Protein AF-A0A497ANH1-F1 (afdb_monomer)

pLDDT: mean 89.37, std 12.92, range [39.91, 98.62]

Solvent-accessible surface area (backbone atoms only — not comparable to full-atom values): 10919 Å² total; per-residue (Å²): 133,48,83,80,72,57,53,74,66,47,48,54,50,42,53,33,42,54,53,38,48,55,57,52,74,72,40,65,58,44,45,55,86,45,45,66,61,51,53,71,72,45,77,27,68,44,60,39,48,28,55,49,33,46,71,74,68,42,57,45,48,59,27,51,38,60,40,45,52,41,89,85,22,55,59,36,31,59,77,48,32,95,50,62,80,54,78,62,91,87,59,94,55,77,30,37,37,47,50,98,85,66,48,30,30,36,39,42,75,44,39,43,41,43,82,43,65,45,66,49,100,84,66,48,80,40,72,51,29,41,34,54,46,85,86,58,70,76,86,44,45,70,61,55,54,44,51,40,71,71,61,74,28,52,31,40,37,44,30,35,73,54,49,38,36,34,34,55,56,83,63,40,92,88,58,77,65,58,84,44,76,46,44,43,73,57,47,50,57,66,71,74,109

Sequence (193 aa):
MSSKALTEDERASLNLILEDLRFLFGKEEILQDEIDGVLQNLKSEEVKSYIQNLRYGSKPETALRESFIAGKSVLLKYLFGEAAPEVRSNGFLDYLVKDEMGRGIALELKPLFEVVVRLDKAGKPILVKLKQKKLRPEDYKEQILRYIREGEVQFVILTNLKDWFFYSKELTPVQFKPFCAISFFDFIKEYDV

Secondary structure (DSSP, 8-state):
-GGGS--HHHHHHHHHHHHHHHHHHT-SEEETTTHHHHHHH---HHHHHHHHHHHTT--HHHHHHHHHTSTT-HHHHHHHSS------SSS--SEEEE-TT--EEEEEE--SEEEEEEE-TTS-EEEEEEEEPPP-GGGGHHHHHHHHHHTS-SEEEEE-SSEEEEEETT--SSS---SEEEEHHHHHHHHT-

Nearest PDB structures (foldseek):
  1vys-assembly1_X  TM=3.275E-01  e=2.428E-01  Enterobacter cloacae
  3p67-assembly1_A  TM=3.252E-01  e=4.588E-01  Enterobacter cloacae
  3p74-assembly1_A  TM=3.245E-01  e=4.890E-01  Enterobacter cloacae
  7tmb-assembly6_F  TM=3.225E-01  e=6.723E-01  Klebsiella pneumoniae subsp. pneumoniae HS11286
  9bkv-assembly1_A  TM=2.464E-01  e=6.723E-01  Escherichia coli

Mean predicted aligned error: 5.15 Å

Structure (mmCIF, N/CA/C/O backbone):
data_AF-A0A497ANH1-F1
#
_entry.id   AF-A0A497ANH1-F1
#
loop_
_atom_site.group_PDB
_atom_site.id
_atom_site.type_symbol
_atom_site.label_atom_id
_atom_site.label_alt_id
_atom_site.label_comp_id
_atom_site.label_asym_id
_atom_site.label_entity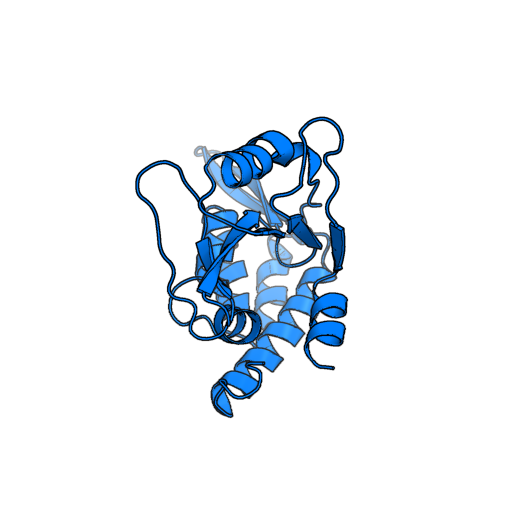_id
_atom_site.label_seq_id
_atom_site.pdbx_PDB_ins_code
_atom_site.Cartn_x
_atom_site.Cartn_y
_atom_site.Cartn_z
_atom_site.occupancy
_atom_site.B_iso_or_equiv
_atom_site.auth_seq_id
_atom_site.auth_comp_id
_atom_site.auth_asym_id
_atom_site.auth_atom_id
_atom_site.pdbx_PDB_model_num
ATOM 1 N N . MET A 1 1 ? 21.449 -6.079 -8.175 1.00 47.91 1 MET A N 1
ATOM 2 C CA . MET A 1 1 ? 20.350 -6.719 -7.423 1.00 47.91 1 MET A CA 1
ATOM 3 C C . MET A 1 1 ? 20.533 -6.477 -5.925 1.00 47.91 1 MET A C 1
ATOM 5 O O . MET A 1 1 ? 21.524 -6.923 -5.347 1.00 47.91 1 MET A O 1
ATOM 9 N N . SER A 1 2 ? 19.648 -5.678 -5.320 1.00 46.12 2 SER A N 1
ATOM 10 C CA . SER A 1 2 ? 19.909 -4.870 -4.111 1.00 46.12 2 SER A CA 1
ATOM 11 C C . SER A 1 2 ? 19.487 -5.497 -2.766 1.00 46.12 2 SER A C 1
ATOM 13 O O . SER A 1 2 ? 19.383 -4.791 -1.762 1.00 46.12 2 SER A O 1
ATOM 15 N N . SER A 1 3 ? 19.344 -6.825 -2.663 1.00 47.16 3 SER A N 1
ATOM 16 C CA . SER A 1 3 ? 19.240 -7.486 -1.341 1.00 47.16 3 SER A CA 1
ATOM 17 C C . SER A 1 3 ? 20.489 -7.260 -0.460 1.00 47.16 3 SER A C 1
ATOM 19 O O . SER A 1 3 ? 20.462 -7.511 0.748 1.00 47.16 3 SER A O 1
ATOM 21 N N . LYS A 1 4 ? 21.569 -6.734 -1.064 1.00 52.94 4 LYS A N 1
ATOM 22 C CA . LYS A 1 4 ? 22.826 -6.296 -0.438 1.00 52.94 4 LYS A CA 1
ATOM 23 C C . LYS A 1 4 ? 22.784 -4.906 0.216 1.00 52.94 4 LYS A C 1
ATOM 25 O O . LYS A 1 4 ? 23.767 -4.544 0.852 1.00 52.94 4 LYS A O 1
ATOM 30 N N . ALA A 1 5 ? 21.710 -4.127 0.060 1.00 70.06 5 ALA A N 1
ATOM 31 C CA . ALA A 1 5 ? 21.658 -2.746 0.561 1.00 70.06 5 ALA A CA 1
ATOM 32 C C . ALA A 1 5 ? 21.041 -2.593 1.961 1.00 70.06 5 ALA A C 1
ATOM 34 O O . ALA A 1 5 ? 21.122 -1.506 2.535 1.00 70.06 5 ALA A O 1
ATOM 35 N N . LEU A 1 6 ? 20.407 -3.640 2.501 1.00 87.19 6 LEU A N 1
ATOM 36 C CA . LEU A 1 6 ? 19.841 -3.588 3.848 1.00 87.19 6 LEU A CA 1
ATOM 37 C C . LEU A 1 6 ? 20.881 -3.962 4.903 1.00 87.19 6 LEU A C 1
ATOM 39 O O . LEU A 1 6 ? 21.562 -4.983 4.764 1.00 87.19 6 LEU A O 1
ATOM 43 N N . THR A 1 7 ? 20.953 -3.177 5.975 1.00 91.62 7 THR A N 1
ATOM 44 C CA . THR A 1 7 ? 21.665 -3.561 7.202 1.00 91.62 7 THR A CA 1
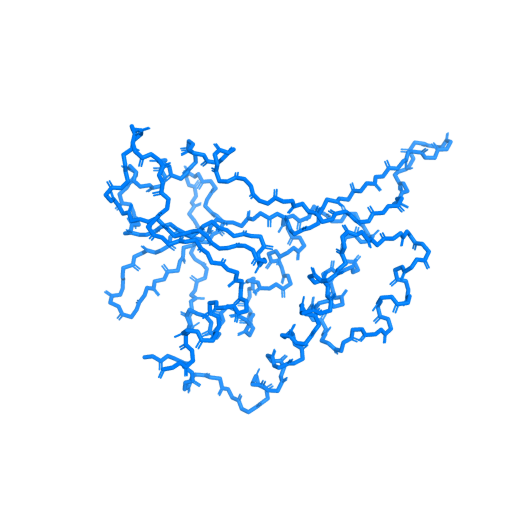ATOM 45 C C . THR A 1 7 ? 20.978 -4.755 7.877 1.00 91.62 7 THR A C 1
ATOM 47 O O . THR A 1 7 ? 19.855 -5.129 7.527 1.00 91.62 7 THR A O 1
ATOM 50 N N . GLU A 1 8 ? 21.639 -5.379 8.855 1.00 92.56 8 GLU A N 1
ATOM 51 C CA . GLU A 1 8 ? 21.030 -6.462 9.643 1.00 92.56 8 GLU A CA 1
ATOM 52 C C . GLU A 1 8 ? 19.759 -5.992 10.367 1.00 92.56 8 GLU A C 1
ATOM 54 O O . GLU A 1 8 ? 18.739 -6.680 10.311 1.00 92.56 8 GLU A O 1
ATOM 59 N N . ASP A 1 9 ? 19.785 -4.784 10.937 1.00 93.81 9 ASP A N 1
ATOM 60 C CA . ASP A 1 9 ? 18.624 -4.168 11.587 1.00 93.81 9 ASP A CA 1
ATOM 61 C C . ASP A 1 9 ? 17.487 -3.902 10.593 1.00 93.81 9 ASP A C 1
ATOM 63 O O . ASP A 1 9 ? 16.334 -4.238 10.859 1.00 93.81 9 ASP A O 1
ATOM 67 N N . GLU A 1 10 ? 17.793 -3.358 9.409 1.00 94.38 10 GLU A N 1
ATOM 68 C CA . GLU A 1 10 ? 16.791 -3.135 8.361 1.00 94.38 10 GLU A CA 1
ATOM 69 C C . GLU A 1 10 ? 16.186 -4.461 7.881 1.00 94.38 10 GLU A C 1
ATOM 71 O O . GLU A 1 10 ? 14.984 -4.543 7.636 1.00 94.38 10 GLU A O 1
ATOM 76 N N . ARG A 1 11 ? 16.985 -5.529 7.788 1.00 94.50 11 ARG A N 1
ATOM 77 C CA . ARG A 1 11 ? 16.488 -6.865 7.432 1.00 94.50 11 ARG A CA 1
ATOM 78 C C . ARG A 1 11 ? 15.576 -7.437 8.516 1.00 94.50 11 ARG A C 1
ATOM 80 O O . ARG A 1 11 ? 14.551 -8.036 8.189 1.00 94.50 11 ARG A O 1
ATOM 87 N N . ALA A 1 12 ? 15.922 -7.253 9.787 1.00 95.88 12 ALA A N 1
ATOM 88 C CA . ALA A 1 12 ? 15.072 -7.659 10.901 1.00 95.88 12 ALA A CA 1
ATOM 89 C C . ALA A 1 12 ? 13.733 -6.905 10.874 1.00 95.88 12 ALA A C 1
ATOM 91 O O . ALA A 1 12 ? 12.679 -7.540 10.938 1.00 95.88 12 ALA A O 1
ATOM 92 N N . SER A 1 13 ? 13.762 -5.584 10.679 1.00 96.69 13 SER A N 1
ATOM 93 C CA . SER A 1 13 ? 12.555 -4.762 10.526 1.00 96.69 13 SER A CA 1
ATOM 94 C C . SER A 1 13 ? 11.715 -5.184 9.321 1.00 96.69 13 SER A C 1
ATOM 96 O O . SER A 1 13 ? 10.503 -5.346 9.450 1.00 96.69 13 SER A O 1
ATOM 98 N N . LEU A 1 14 ? 12.342 -5.451 8.169 1.00 96.44 14 LEU A N 1
ATOM 99 C CA . LEU A 1 14 ? 11.645 -5.948 6.981 1.00 96.44 14 LEU A CA 1
ATOM 100 C C . LEU A 1 14 ? 10.881 -7.239 7.285 1.00 96.44 14 LEU A C 1
ATOM 102 O O . LEU A 1 14 ? 9.713 -7.349 6.930 1.00 96.44 14 LEU A O 1
ATOM 106 N N . ASN A 1 15 ? 11.502 -8.198 7.973 1.00 97.12 15 ASN A N 1
ATOM 107 C CA . ASN A 1 15 ? 10.842 -9.458 8.314 1.00 97.12 15 ASN A CA 1
ATOM 108 C C . ASN A 1 15 ? 9.584 -9.244 9.169 1.00 97.12 15 ASN A C 1
ATOM 110 O O . ASN A 1 15 ? 8.569 -9.896 8.921 1.00 97.12 15 ASN A O 1
ATOM 114 N N . LEU A 1 16 ? 9.623 -8.307 10.123 1.00 98.38 16 LEU A N 1
ATOM 115 C CA . LEU A 1 16 ? 8.452 -7.947 10.929 1.00 98.38 16 LEU A CA 1
ATOM 116 C C . LEU A 1 16 ? 7.350 -7.313 10.070 1.00 98.38 16 LEU A C 1
ATOM 118 O O . LEU A 1 16 ? 6.187 -7.690 10.199 1.00 98.38 16 LEU A O 1
ATOM 122 N N . ILE A 1 17 ? 7.713 -6.407 9.155 1.00 98.44 17 ILE A N 1
ATOM 123 C CA . ILE A 1 17 ? 6.769 -5.794 8.205 1.00 98.44 17 ILE A CA 1
ATOM 124 C C . ILE A 1 17 ? 6.106 -6.875 7.344 1.00 98.44 17 ILE A C 1
ATOM 126 O O . ILE A 1 17 ? 4.889 -6.873 7.169 1.00 98.44 17 ILE A O 1
ATOM 130 N N . LEU A 1 18 ? 6.884 -7.816 6.805 1.00 97.81 18 LEU A N 1
ATOM 131 C CA . LEU A 1 18 ? 6.370 -8.886 5.950 1.00 97.81 18 LEU A CA 1
ATOM 132 C C . LEU A 1 18 ? 5.454 -9.853 6.711 1.00 97.81 18 LEU A C 1
ATOM 134 O O . LEU A 1 18 ? 4.450 -10.305 6.157 1.00 97.81 18 LEU A O 1
ATOM 138 N N . GLU A 1 19 ? 5.763 -10.173 7.967 1.00 98.19 19 GLU A N 1
ATOM 139 C CA . GLU A 1 19 ? 4.891 -10.992 8.814 1.00 98.19 19 GLU A CA 1
ATOM 140 C C . GLU A 1 19 ? 3.547 -10.293 9.071 1.00 98.19 19 GLU A C 1
ATOM 142 O O . GLU A 1 19 ? 2.480 -10.875 8.847 1.00 98.19 19 GLU A O 1
ATOM 147 N N . ASP A 1 20 ? 3.592 -9.019 9.448 1.00 98.62 20 ASP A N 1
ATOM 148 C CA . ASP A 1 20 ? 2.410 -8.209 9.727 1.00 98.62 20 ASP A CA 1
ATOM 149 C C . ASP A 1 20 ? 1.548 -7.967 8.479 1.00 98.62 20 ASP A C 1
ATOM 151 O O . ASP A 1 20 ? 0.318 -8.051 8.538 1.00 98.62 20 ASP A O 1
ATOM 155 N N . LEU A 1 21 ? 2.166 -7.713 7.321 1.00 98.31 21 LEU A N 1
ATOM 156 C CA . LEU A 1 21 ? 1.448 -7.591 6.050 1.00 98.31 21 LEU A CA 1
ATOM 157 C C . LEU A 1 21 ? 0.753 -8.903 5.682 1.00 98.31 21 LEU A C 1
ATOM 159 O O . LEU A 1 21 ? -0.385 -8.878 5.213 1.00 98.31 21 LEU A O 1
ATOM 163 N N . ARG A 1 22 ? 1.382 -10.057 5.939 1.00 97.81 22 ARG A N 1
ATOM 164 C CA . ARG A 1 22 ? 0.752 -11.369 5.724 1.00 97.81 22 ARG A CA 1
ATOM 165 C C . ARG A 1 22 ? -0.489 -11.530 6.591 1.00 97.81 22 ARG A C 1
ATOM 167 O O . ARG A 1 22 ? -1.519 -11.983 6.092 1.00 97.81 22 ARG A O 1
ATOM 174 N N . PHE A 1 23 ? -0.399 -11.128 7.856 1.00 98.00 23 PHE A N 1
ATOM 175 C CA . PHE A 1 23 ? -1.535 -11.117 8.769 1.00 98.00 23 PHE A CA 1
ATOM 176 C C . PHE A 1 23 ? -2.658 -10.191 8.273 1.00 98.00 23 PHE A C 1
ATOM 178 O O . PHE A 1 23 ? -3.800 -10.637 8.145 1.00 98.00 23 PHE A O 1
ATOM 185 N N . LEU A 1 24 ? -2.344 -8.939 7.918 1.00 97.44 24 LEU A N 1
ATOM 186 C CA . LEU A 1 24 ? -3.336 -7.978 7.419 1.00 97.44 24 LEU A CA 1
ATOM 187 C C . LEU A 1 24 ? -3.973 -8.405 6.095 1.00 97.44 24 LEU A C 1
ATOM 189 O O . LEU A 1 24 ? -5.165 -8.189 5.891 1.00 97.44 24 LEU A O 1
ATOM 193 N N . PHE A 1 25 ? -3.223 -9.024 5.183 1.00 97.25 25 PHE A N 1
ATOM 194 C CA . PHE A 1 25 ? -3.762 -9.460 3.892 1.00 97.25 25 PHE A CA 1
ATOM 195 C C . PHE A 1 25 ? -4.791 -10.585 4.015 1.00 97.25 25 PHE A C 1
ATOM 197 O O . PHE A 1 25 ? -5.585 -10.756 3.084 1.00 97.25 25 PHE A O 1
ATOM 204 N N . GLY A 1 26 ? -4.782 -11.312 5.138 1.00 96.25 26 GLY A N 1
ATOM 205 C CA . GLY A 1 26 ? -5.789 -12.304 5.511 1.00 96.25 26 GLY A CA 1
ATOM 206 C C . GLY A 1 26 ? -7.044 -11.716 6.167 1.00 96.25 26 GLY A C 1
ATOM 207 O O . GLY A 1 26 ? -7.959 -12.471 6.490 1.00 96.25 26 GLY A O 1
ATOM 208 N N . LYS A 1 27 ? -7.110 -10.395 6.378 1.00 96.69 27 LYS A N 1
ATOM 209 C CA . LYS A 1 27 ? -8.275 -9.701 6.939 1.00 96.69 27 LYS A CA 1
ATOM 210 C C . LYS A 1 27 ? -9.053 -9.000 5.828 1.00 96.69 27 LYS A C 1
ATOM 212 O O . LYS A 1 27 ? -8.639 -7.954 5.334 1.00 96.69 27 LYS A O 1
ATOM 217 N N . GLU A 1 28 ? -10.201 -9.562 5.456 1.00 97.38 28 GLU A N 1
ATOM 218 C CA . GLU A 1 28 ? -11.121 -8.905 4.515 1.00 97.38 28 GLU A CA 1
ATOM 219 C C . GLU A 1 28 ? -11.717 -7.622 5.108 1.00 97.38 28 GLU A C 1
ATOM 221 O O . GLU A 1 28 ? -11.909 -6.627 4.407 1.00 97.38 28 GLU A O 1
ATOM 226 N N . GLU A 1 29 ? -11.976 -7.624 6.413 1.00 97.94 29 GLU A N 1
ATOM 227 C CA . GLU A 1 29 ? -12.377 -6.451 7.173 1.00 97.94 29 GLU A CA 1
ATOM 228 C C . GLU A 1 29 ? -11.849 -6.500 8.609 1.00 97.94 29 GLU A C 1
ATOM 230 O O . GLU A 1 29 ? -11.459 -7.557 9.108 1.00 97.94 29 GLU A O 1
ATOM 235 N N . ILE A 1 30 ? -11.796 -5.326 9.237 1.00 98.38 30 ILE A N 1
ATOM 236 C CA . ILE A 1 30 ? -11.439 -5.119 10.641 1.00 98.38 30 ILE A CA 1
ATOM 237 C C . ILE A 1 30 ? -12.495 -4.184 11.227 1.00 98.38 30 ILE A C 1
ATOM 239 O O . ILE A 1 30 ? -12.570 -3.011 10.836 1.00 98.38 30 ILE A O 1
ATOM 243 N N . LEU A 1 31 ? -13.330 -4.691 12.128 1.00 98.12 31 LEU A N 1
ATOM 244 C CA . LEU A 1 31 ? -14.348 -3.896 12.813 1.00 98.12 31 LEU A CA 1
ATOM 245 C C . LEU A 1 31 ? -13.706 -2.940 13.825 1.00 98.12 31 LEU A C 1
ATOM 247 O O . LEU A 1 31 ? -12.595 -3.169 14.298 1.00 98.12 31 LEU A O 1
ATOM 251 N N . GLN A 1 32 ? -14.400 -1.848 14.159 1.00 96.69 32 GLN A N 1
ATOM 252 C CA . GLN A 1 32 ? -13.890 -0.828 15.085 1.00 96.69 32 GLN A CA 1
ATOM 253 C C . GLN A 1 32 ? -13.411 -1.416 16.426 1.00 96.69 32 GLN A C 1
ATOM 255 O O . GLN A 1 32 ? -12.388 -0.979 16.953 1.00 96.69 32 GLN A O 1
ATOM 260 N N . ASP A 1 33 ? -14.148 -2.380 16.972 1.00 96.75 33 ASP A N 1
ATOM 261 C CA . ASP A 1 33 ? -13.874 -3.070 18.236 1.00 96.75 33 ASP A CA 1
ATOM 262 C C . ASP A 1 33 ? -12.747 -4.111 18.139 1.00 96.75 33 ASP A C 1
ATOM 264 O O . ASP A 1 33 ? -12.139 -4.455 19.149 1.00 96.75 33 ASP A O 1
ATOM 268 N N . GLU A 1 34 ? -12.397 -4.553 16.931 1.00 97.75 34 GLU A N 1
ATOM 269 C CA . GLU A 1 34 ? -11.279 -5.469 16.685 1.00 97.75 34 GLU A CA 1
ATOM 270 C C . GLU A 1 34 ? -9.934 -4.747 16.523 1.00 97.75 34 GLU A C 1
ATOM 272 O O . GLU A 1 34 ? -8.881 -5.380 16.617 1.00 97.75 34 GLU A O 1
ATOM 277 N N . ILE 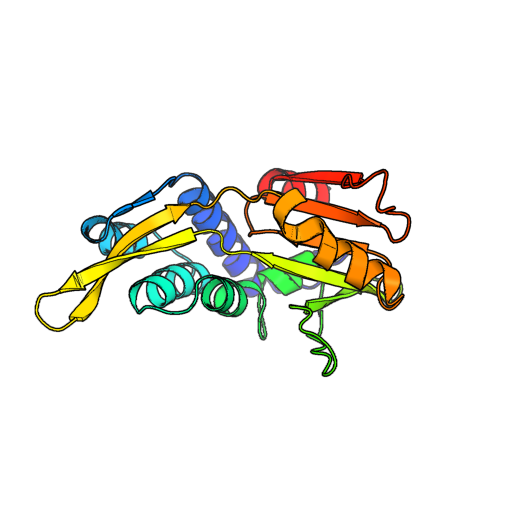A 1 35 ? -9.938 -3.430 16.281 1.00 97.31 35 ILE A N 1
ATOM 278 C CA . ILE A 1 35 ? -8.722 -2.662 15.958 1.00 97.31 35 ILE A CA 1
ATOM 279 C C . ILE A 1 35 ? -7.675 -2.759 17.062 1.00 97.31 35 ILE A C 1
ATOM 281 O O . ILE A 1 35 ? -6.498 -2.939 16.759 1.00 97.31 35 ILE A O 1
ATOM 285 N N . ASP A 1 36 ? -8.075 -2.656 18.330 1.00 97.94 36 ASP A N 1
ATOM 286 C CA . ASP A 1 36 ? -7.123 -2.743 19.441 1.00 97.94 36 ASP A CA 1
ATOM 287 C C . ASP A 1 36 ? -6.481 -4.140 19.510 1.00 97.94 36 ASP A C 1
ATOM 289 O O . ASP A 1 36 ? -5.273 -4.252 19.713 1.00 97.94 36 ASP A O 1
ATOM 293 N N . GLY A 1 37 ? -7.250 -5.197 19.227 1.00 98.06 37 GLY A N 1
ATOM 294 C CA . GLY A 1 37 ? -6.728 -6.561 19.112 1.00 98.06 37 GLY A CA 1
ATOM 295 C C . GLY A 1 37 ? -5.805 -6.746 17.905 1.00 98.06 37 GLY A C 1
ATOM 296 O O . GLY A 1 37 ? -4.775 -7.409 18.012 1.00 98.06 37 GLY A O 1
ATOM 297 N N . VAL A 1 38 ? -6.116 -6.130 16.760 1.00 98.06 38 VAL A N 1
ATOM 298 C CA . VAL A 1 38 ? -5.215 -6.106 15.596 1.00 98.06 38 VAL A CA 1
ATOM 299 C C . VAL A 1 38 ? -3.901 -5.421 15.960 1.00 98.06 38 VAL A C 1
ATOM 301 O O . VAL A 1 38 ? -2.846 -6.013 15.768 1.00 98.06 38 VAL A O 1
ATOM 304 N N . LEU A 1 39 ? -3.950 -4.223 16.547 1.00 98.25 39 LEU A N 1
ATOM 305 C CA . LEU A 1 39 ? -2.761 -3.450 16.922 1.00 98.25 39 LEU A CA 1
ATOM 306 C C . LEU A 1 39 ? -1.856 -4.185 17.920 1.00 98.25 39 LEU A C 1
ATOM 308 O O . LEU A 1 39 ? -0.638 -4.062 17.821 1.00 98.25 39 LEU A O 1
ATOM 312 N N . GLN A 1 40 ? -2.427 -4.958 18.846 1.00 97.88 40 GLN A N 1
ATOM 313 C CA . GLN A 1 40 ? -1.666 -5.775 19.800 1.00 97.88 40 GLN A CA 1
ATOM 314 C C . GLN A 1 40 ? -0.924 -6.949 19.149 1.00 97.88 40 GLN A C 1
ATOM 316 O O . GLN A 1 40 ? 0.098 -7.382 19.676 1.00 97.88 40 GLN A O 1
ATOM 321 N N . ASN A 1 41 ? -1.429 -7.469 18.027 1.00 97.38 41 ASN A N 1
ATOM 322 C CA . ASN A 1 41 ? -0.813 -8.590 17.312 1.00 97.38 41 ASN A CA 1
ATOM 323 C C . ASN A 1 41 ? 0.255 -8.152 16.300 1.00 97.38 41 ASN A C 1
ATOM 325 O O . ASN A 1 41 ? 1.082 -8.972 15.908 1.00 97.38 41 ASN A O 1
ATOM 329 N N . LEU A 1 42 ? 0.234 -6.886 15.874 1.00 98.44 42 LEU A N 1
ATOM 330 C CA . LEU A 1 42 ? 1.233 -6.335 14.962 1.00 98.44 42 LEU A CA 1
ATOM 331 C C . LEU A 1 42 ? 2.571 -6.137 15.677 1.00 98.44 42 LEU A C 1
ATOM 333 O O . LEU A 1 42 ? 2.620 -5.697 16.829 1.00 98.44 42 LEU A O 1
ATOM 337 N N . LYS A 1 43 ? 3.669 -6.419 14.981 1.00 98.19 43 LYS A N 1
ATOM 338 C CA . LYS A 1 43 ? 5.031 -6.352 15.527 1.00 98.19 43 LYS A CA 1
ATOM 339 C C . LYS A 1 43 ? 5.807 -5.137 15.031 1.00 98.19 43 LYS A C 1
ATOM 341 O O . LYS A 1 43 ? 6.521 -4.526 15.820 1.00 98.19 43 LYS A O 1
ATOM 346 N N . SER A 1 44 ? 5.650 -4.782 13.762 1.00 98.25 44 SER A N 1
ATOM 347 C CA . SER A 1 44 ? 6.308 -3.652 13.103 1.00 98.25 44 SER A CA 1
ATOM 348 C C . SER A 1 44 ? 5.620 -2.324 13.417 1.00 98.25 44 SER A C 1
ATOM 350 O O . SER A 1 44 ? 4.390 -2.223 13.464 1.00 98.25 44 SER A O 1
ATOM 352 N N . GLU A 1 45 ? 6.414 -1.276 13.617 1.00 96.94 45 GLU A N 1
ATOM 353 C CA . GLU A 1 45 ? 5.886 0.064 13.884 1.00 96.94 45 GLU A CA 1
ATOM 354 C C . GLU A 1 45 ? 5.253 0.678 12.631 1.00 96.94 45 GLU A C 1
ATOM 356 O O . GLU A 1 45 ? 4.271 1.410 12.726 1.00 96.94 45 GLU A O 1
ATOM 361 N N . GLU A 1 46 ? 5.741 0.324 11.444 1.00 97.62 46 GLU A N 1
ATOM 362 C CA . GLU A 1 46 ? 5.216 0.761 10.152 1.00 97.62 46 GLU A CA 1
ATOM 363 C C . GLU A 1 46 ? 3.766 0.308 9.959 1.00 97.62 46 GLU A C 1
ATOM 365 O O . GLU A 1 46 ? 2.888 1.120 9.643 1.00 97.62 46 GLU A O 1
ATOM 370 N N . VAL A 1 47 ? 3.488 -0.980 10.199 1.00 98.25 47 VAL A N 1
ATOM 371 C CA . VAL A 1 47 ? 2.143 -1.539 10.020 1.00 98.25 47 VAL A CA 1
ATOM 372 C C . VAL A 1 47 ? 1.210 -1.101 11.154 1.00 98.25 47 VAL A C 1
ATOM 374 O O . VAL A 1 47 ? 0.041 -0.797 10.897 1.00 98.25 47 VAL A O 1
ATOM 377 N N . LYS A 1 48 ? 1.709 -0.968 12.393 1.00 98.50 48 LYS A N 1
ATOM 378 C CA . LYS A 1 48 ? 0.939 -0.348 13.490 1.00 98.50 48 LYS A CA 1
ATOM 379 C C . LYS A 1 48 ? 0.545 1.084 13.152 1.00 98.50 48 LYS A C 1
ATOM 381 O O . LYS A 1 48 ? -0.631 1.432 13.258 1.00 98.50 48 LYS A O 1
ATOM 386 N N . SER A 1 49 ? 1.508 1.890 12.709 1.00 97.62 49 SER A N 1
ATOM 387 C CA . SER A 1 49 ? 1.301 3.277 12.293 1.00 97.62 49 SER A CA 1
ATOM 388 C C . SER A 1 49 ? 0.277 3.356 11.164 1.00 97.62 49 SER A C 1
ATOM 390 O O . SER A 1 49 ? -0.636 4.176 11.223 1.00 97.62 49 SER A O 1
ATOM 392 N N . TYR A 1 50 ? 0.330 2.440 10.192 1.00 98.38 50 TYR A N 1
ATOM 393 C CA . TYR A 1 50 ? -0.662 2.371 9.120 1.00 98.38 50 TYR A CA 1
ATOM 394 C C . TYR A 1 50 ? -2.091 2.211 9.660 1.00 98.38 50 TYR A C 1
ATOM 396 O O . TYR A 1 50 ? -2.968 3.024 9.354 1.00 98.38 50 TYR A O 1
ATOM 404 N N . ILE A 1 51 ? -2.327 1.209 10.513 1.00 98.50 51 ILE A N 1
ATOM 405 C CA . ILE A 1 51 ? -3.653 0.951 11.097 1.00 98.50 51 ILE A CA 1
ATOM 406 C C . ILE A 1 51 ? -4.098 2.098 12.017 1.00 98.50 51 ILE A C 1
ATOM 408 O O . ILE A 1 51 ? -5.263 2.501 11.977 1.00 98.50 51 ILE A O 1
ATOM 412 N N . GLN A 1 52 ? -3.189 2.678 12.804 1.00 97.88 52 GLN A N 1
ATOM 413 C CA . GLN A 1 52 ? -3.484 3.843 13.645 1.00 97.88 52 GLN A CA 1
ATOM 414 C C . GLN A 1 52 ? -3.861 5.073 12.814 1.00 97.88 52 GLN A C 1
ATOM 416 O O . GLN A 1 52 ? -4.850 5.740 13.115 1.00 97.88 52 GLN A O 1
ATOM 421 N N . ASN A 1 53 ? -3.134 5.355 11.735 1.00 97.69 53 ASN A N 1
ATOM 422 C CA . ASN A 1 53 ? -3.420 6.486 10.858 1.00 97.69 53 ASN A CA 1
ATOM 423 C C . ASN A 1 53 ? -4.804 6.357 10.218 1.00 97.69 53 ASN A C 1
ATOM 425 O O . ASN A 1 53 ? -5.552 7.337 10.184 1.00 97.69 53 ASN A O 1
ATOM 429 N N . LEU A 1 54 ? -5.183 5.152 9.780 1.00 97.62 54 LEU A N 1
ATOM 430 C CA . LEU A 1 54 ? -6.542 4.878 9.306 1.00 97.62 54 LEU A CA 1
ATOM 431 C C . LEU A 1 54 ? -7.584 5.063 10.418 1.00 97.62 54 LEU A C 1
ATOM 433 O O . LEU A 1 54 ? -8.621 5.685 10.183 1.00 97.62 54 LEU A O 1
ATOM 437 N N . ARG A 1 55 ? -7.298 4.584 11.639 1.00 96.06 55 ARG A N 1
ATOM 438 C CA . ARG A 1 55 ? -8.171 4.756 12.813 1.00 96.06 55 ARG A CA 1
ATOM 439 C C . ARG A 1 55 ? -8.462 6.226 13.105 1.00 96.06 55 ARG A C 1
ATOM 441 O O . ARG A 1 55 ? -9.597 6.572 13.425 1.00 96.06 55 ARG A O 1
ATOM 448 N N . TYR A 1 56 ? -7.452 7.081 12.978 1.00 94.94 56 TYR A N 1
ATOM 449 C CA . TYR A 1 56 ? -7.554 8.516 13.246 1.00 94.94 56 TYR A CA 1
ATOM 450 C C . TYR A 1 56 ? -8.037 9.346 12.047 1.00 94.94 56 TYR A C 1
ATOM 452 O O . TYR A 1 56 ? -8.071 10.572 12.125 1.00 94.94 56 TYR A O 1
ATOM 460 N N . GLY A 1 57 ? -8.472 8.697 10.962 1.00 93.56 57 GLY A N 1
ATOM 461 C CA . GLY A 1 57 ? -9.125 9.360 9.832 1.00 93.56 57 GLY A CA 1
ATOM 462 C C . GLY A 1 57 ? -8.171 9.910 8.773 1.00 93.56 57 GLY A C 1
ATOM 463 O O . GLY A 1 57 ? -8.577 10.749 7.968 1.00 93.56 57 GLY A O 1
ATOM 464 N N . SER A 1 58 ? -6.920 9.443 8.735 1.00 95.12 58 SER A N 1
ATOM 465 C CA . SER A 1 58 ? -6.018 9.754 7.623 1.00 95.12 58 SER A CA 1
ATOM 466 C C . SER A 1 58 ? -6.592 9.231 6.308 1.00 95.12 58 SER A C 1
ATOM 468 O O . SER A 1 58 ? -7.202 8.159 6.261 1.00 95.12 58 SER A O 1
ATOM 470 N N . LYS A 1 59 ? -6.358 9.964 5.212 1.00 95.12 59 LYS A N 1
ATOM 471 C CA . LYS A 1 59 ? -6.706 9.479 3.871 1.00 95.12 59 LYS A CA 1
ATOM 472 C C . LYS A 1 59 ? -6.003 8.133 3.632 1.00 95.12 59 LYS A C 1
ATOM 474 O O . LYS A 1 59 ? -4.788 8.073 3.829 1.00 95.12 59 LYS A O 1
ATOM 479 N N . PRO A 1 60 ? -6.708 7.080 3.182 1.00 96.00 60 PRO A N 1
ATOM 480 C CA . PRO A 1 60 ? -6.123 5.741 3.131 1.00 96.00 60 PRO A CA 1
ATOM 481 C C . PRO A 1 60 ? -4.869 5.609 2.266 1.00 96.00 60 PRO A C 1
ATOM 483 O O . PRO A 1 60 ? -3.933 4.904 2.632 1.00 96.00 60 PRO A O 1
ATOM 486 N N . GLU A 1 61 ? -4.837 6.327 1.145 1.00 92.12 61 GLU A N 1
ATOM 487 C CA . GLU A 1 61 ? -3.684 6.373 0.244 1.00 92.12 61 GLU A CA 1
ATOM 488 C C . GLU A 1 61 ? -2.488 7.066 0.907 1.00 92.12 61 GLU A C 1
ATOM 490 O O . GLU A 1 61 ? -1.372 6.559 0.872 1.00 92.12 61 GLU A O 1
ATOM 495 N N . THR A 1 62 ? -2.734 8.178 1.611 1.00 91.31 62 THR A N 1
ATOM 496 C CA . THR A 1 62 ? -1.707 8.888 2.383 1.00 91.31 62 THR A CA 1
ATOM 497 C C . THR A 1 62 ? -1.156 8.025 3.515 1.00 91.31 62 THR A C 1
ATOM 499 O O . THR A 1 62 ? 0.056 7.969 3.680 1.00 91.31 62 THR A O 1
ATOM 502 N N . ALA A 1 63 ? -2.014 7.323 4.261 1.00 95.44 63 ALA A N 1
ATOM 503 C CA . ALA A 1 63 ? -1.577 6.430 5.334 1.00 95.44 63 ALA A CA 1
ATOM 504 C C . ALA A 1 63 ? -0.683 5.301 4.799 1.00 95.44 63 ALA A C 1
ATOM 506 O O . ALA A 1 63 ? 0.363 5.024 5.374 1.00 95.44 63 ALA A O 1
ATOM 507 N N . LEU A 1 64 ? -1.066 4.682 3.678 1.00 94.88 64 LEU A N 1
ATOM 508 C CA . LEU A 1 64 ? -0.271 3.632 3.040 1.00 94.88 64 LEU A CA 1
ATOM 509 C C . LEU A 1 64 ? 1.085 4.174 2.584 1.00 94.88 64 LEU A C 1
ATOM 511 O O . LEU A 1 64 ? 2.127 3.584 2.865 1.00 94.88 64 LEU A O 1
ATOM 515 N N . ARG A 1 65 ? 1.069 5.325 1.913 1.00 91.19 65 ARG A N 1
ATOM 516 C CA . ARG A 1 65 ? 2.270 5.987 1.421 1.00 91.19 65 ARG A CA 1
ATOM 517 C C . ARG A 1 65 ? 3.259 6.289 2.545 1.00 91.19 65 ARG A C 1
ATOM 519 O O . ARG A 1 65 ? 4.423 5.913 2.442 1.00 91.19 65 ARG A O 1
ATOM 526 N N . GLU A 1 66 ? 2.806 6.968 3.594 1.00 90.88 66 GLU A N 1
ATOM 527 C CA . GLU A 1 66 ? 3.666 7.382 4.708 1.00 90.88 66 GLU A CA 1
ATOM 528 C C . GLU A 1 66 ? 4.233 6.185 5.477 1.00 90.88 66 GLU A C 1
ATOM 530 O O . GLU A 1 66 ? 5.393 6.210 5.873 1.00 90.88 66 GLU A O 1
ATOM 535 N N . SER A 1 67 ? 3.454 5.113 5.639 1.00 94.62 67 SER A N 1
ATOM 536 C CA . SER A 1 67 ? 3.901 3.926 6.372 1.00 94.62 67 SER A CA 1
ATOM 537 C C . SER A 1 67 ? 4.891 3.055 5.604 1.00 94.62 67 SER A C 1
ATOM 539 O O . SER A 1 67 ? 5.759 2.446 6.221 1.00 94.62 67 SER A O 1
ATOM 541 N N . PHE A 1 68 ? 4.759 2.956 4.279 1.00 93.31 68 PHE A N 1
ATOM 542 C CA . PHE A 1 68 ? 5.457 1.915 3.516 1.00 93.31 68 PHE A CA 1
ATOM 543 C C . PHE A 1 68 ? 6.373 2.424 2.418 1.00 93.31 68 PHE A C 1
ATOM 545 O O . PHE A 1 68 ? 7.177 1.644 1.914 1.00 93.31 68 PHE A O 1
ATOM 552 N N . ILE A 1 69 ? 6.273 3.690 2.019 1.00 88.19 69 ILE A N 1
ATOM 553 C CA . ILE A 1 69 ? 6.947 4.183 0.813 1.00 88.19 69 ILE A CA 1
ATOM 554 C C . ILE A 1 69 ? 7.722 5.475 1.087 1.00 88.19 69 ILE A C 1
ATOM 556 O O . ILE A 1 69 ? 8.833 5.639 0.599 1.00 88.19 69 ILE A O 1
ATOM 560 N N . ALA A 1 70 ? 7.181 6.402 1.874 1.00 85.31 70 ALA A N 1
ATOM 561 C CA . ALA A 1 70 ? 7.823 7.688 2.121 1.00 85.31 70 ALA A CA 1
ATOM 562 C C . ALA A 1 70 ? 9.107 7.589 2.970 1.00 85.31 70 ALA A C 1
ATOM 564 O O . ALA A 1 70 ? 9.328 6.646 3.731 1.00 85.31 70 ALA A O 1
ATOM 565 N N . GLY A 1 71 ? 9.946 8.624 2.867 1.00 82.81 71 GLY A N 1
ATOM 566 C CA . GLY A 1 71 ? 11.109 8.811 3.731 1.00 82.81 71 GLY A CA 1
ATOM 567 C C . GLY A 1 71 ? 12.139 7.686 3.619 1.00 82.81 71 GLY A C 1
ATOM 568 O O . GLY A 1 71 ? 12.609 7.370 2.531 1.00 82.81 71 GLY A O 1
ATOM 569 N N . LYS A 1 72 ? 12.515 7.109 4.764 1.00 83.94 72 LYS A N 1
ATOM 570 C CA . LYS A 1 72 ? 13.507 6.025 4.875 1.00 83.94 72 LYS A CA 1
ATOM 571 C C . LYS A 1 72 ? 12.842 4.645 4.946 1.00 83.94 72 LYS A C 1
ATOM 573 O O . LYS A 1 72 ? 13.278 3.803 5.725 1.00 83.94 72 LYS A O 1
ATOM 578 N N . SER A 1 73 ? 11.759 4.434 4.195 1.00 89.56 73 SER A N 1
ATOM 579 C CA . SER A 1 73 ? 11.042 3.159 4.218 1.00 89.56 73 SER A CA 1
ATOM 580 C C . SER A 1 73 ? 11.973 1.988 3.890 1.00 89.56 73 SER A C 1
ATOM 582 O O . SER A 1 73 ? 12.550 1.912 2.802 1.00 89.56 73 SER A O 1
ATOM 584 N N . VAL A 1 74 ? 12.054 1.038 4.822 1.00 93.00 74 VAL A N 1
ATOM 585 C CA . VAL A 1 74 ? 12.784 -0.221 4.647 1.00 93.00 74 VAL A CA 1
ATOM 586 C C . VAL A 1 74 ? 12.187 -1.041 3.504 1.00 93.00 74 VAL A C 1
ATOM 588 O O . VAL A 1 74 ? 12.929 -1.628 2.718 1.00 93.00 74 VAL A O 1
ATOM 591 N N . LEU A 1 75 ? 10.856 -1.048 3.366 1.00 92.62 75 LEU A N 1
ATOM 592 C CA . LEU A 1 75 ? 10.186 -1.784 2.298 1.00 92.62 75 LEU A CA 1
ATOM 593 C C . LEU A 1 75 ? 10.490 -1.181 0.921 1.00 92.62 75 LEU A C 1
AT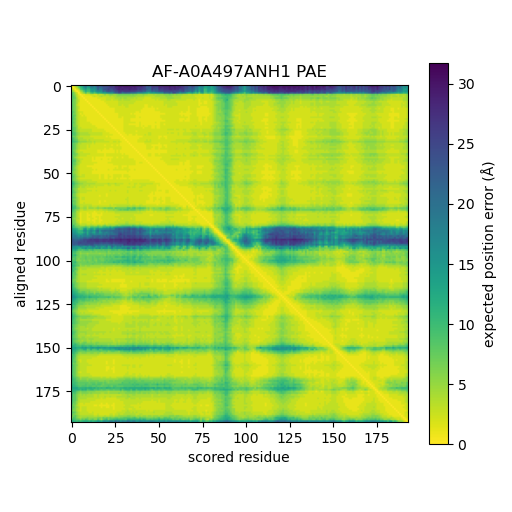OM 595 O O . LEU A 1 75 ? 10.822 -1.921 -0.003 1.00 92.62 75 LEU A O 1
ATOM 599 N N . LEU A 1 76 ? 10.434 0.148 0.776 1.00 89.25 76 LEU A N 1
ATOM 600 C CA . LEU A 1 76 ? 10.816 0.793 -0.485 1.00 89.25 76 LEU A CA 1
ATOM 601 C C . LEU A 1 76 ? 12.289 0.505 -0.797 1.00 89.25 76 LEU A C 1
ATOM 603 O O . LEU A 1 76 ? 12.608 0.139 -1.928 1.00 89.25 76 LEU A O 1
ATOM 607 N N . LYS A 1 77 ? 13.167 0.606 0.211 1.00 88.56 77 LYS A N 1
ATOM 608 C CA . LYS A 1 77 ? 14.600 0.341 0.053 1.00 88.56 77 LYS A CA 1
ATOM 609 C C . LYS A 1 77 ? 14.890 -1.085 -0.405 1.00 88.56 77 LYS A C 1
ATOM 611 O O . LYS A 1 77 ? 15.741 -1.309 -1.261 1.00 88.56 77 LYS A O 1
ATOM 616 N N . TYR A 1 78 ? 14.167 -2.052 0.144 1.00 90.12 78 TYR A N 1
ATOM 617 C CA . TYR A 1 78 ? 14.255 -3.453 -0.251 1.00 90.12 78 TYR A CA 1
ATOM 618 C C . TYR A 1 78 ? 13.856 -3.670 -1.720 1.00 90.12 78 TYR A C 1
ATOM 620 O O . TYR A 1 78 ? 14.572 -4.339 -2.470 1.00 90.12 78 TYR A O 1
ATOM 628 N N . LEU A 1 79 ? 12.735 -3.073 -2.134 1.00 88.25 79 LEU A N 1
ATOM 629 C CA . LEU A 1 79 ? 12.150 -3.277 -3.461 1.00 88.25 79 LEU A CA 1
ATOM 630 C C . LEU A 1 79 ? 12.857 -2.493 -4.574 1.00 88.25 79 LEU A C 1
ATOM 632 O O . LEU A 1 79 ? 12.908 -2.957 -5.709 1.00 88.25 79 LEU A O 1
ATOM 636 N N . PHE A 1 80 ? 13.380 -1.304 -4.269 1.00 83.62 80 PHE A N 1
ATOM 637 C CA . PHE A 1 80 ? 13.866 -0.360 -5.281 1.00 83.62 80 PHE A CA 1
ATOM 638 C C . PHE A 1 80 ? 15.244 0.248 -4.967 1.00 83.62 80 PHE A C 1
ATOM 640 O O . PHE A 1 80 ? 15.692 1.144 -5.678 1.00 83.62 80 PHE A O 1
ATOM 647 N N . GLY A 1 81 ? 15.942 -0.228 -3.930 1.00 81.00 81 GLY A N 1
ATOM 648 C CA . GLY A 1 81 ? 17.238 0.315 -3.509 1.00 81.00 81 GLY A CA 1
ATOM 649 C C . GLY A 1 81 ? 17.114 1.694 -2.856 1.00 81.00 81 GLY A C 1
ATOM 650 O O . GLY A 1 81 ? 16.076 2.039 -2.303 1.00 81.00 81 GLY A O 1
ATOM 651 N N . GLU A 1 82 ? 18.158 2.521 -2.916 1.00 67.75 82 GLU A N 1
ATOM 652 C CA . GLU A 1 82 ? 18.103 3.920 -2.452 1.00 67.75 82 GLU A CA 1
ATOM 653 C C . GLU A 1 82 ? 17.290 4.797 -3.424 1.00 67.75 82 GLU A C 1
ATOM 655 O O . GLU A 1 82 ? 17.788 5.745 -4.030 1.00 67.75 82 GLU A O 1
ATOM 660 N N . ALA A 1 83 ? 16.021 4.446 -3.628 1.00 61.00 83 ALA A N 1
ATOM 661 C CA . ALA A 1 83 ? 15.104 5.202 -4.453 1.00 61.00 83 ALA A CA 1
ATOM 662 C C . ALA A 1 83 ? 14.802 6.540 -3.768 1.00 61.00 83 ALA A C 1
ATOM 664 O O . ALA A 1 83 ? 14.194 6.591 -2.698 1.00 61.00 83 ALA A O 1
ATOM 665 N N . ALA A 1 84 ? 15.225 7.638 -4.392 1.00 54.94 84 ALA A N 1
ATOM 666 C CA . ALA A 1 84 ? 14.821 8.969 -3.975 1.00 54.94 84 ALA A CA 1
ATOM 667 C C . ALA A 1 84 ? 13.403 9.244 -4.502 1.00 54.94 84 ALA A C 1
ATOM 669 O O . ALA A 1 84 ? 13.187 9.140 -5.711 1.00 54.94 84 ALA A O 1
ATOM 670 N N . PRO A 1 85 ? 12.433 9.613 -3.649 1.00 55.62 85 PRO A N 1
ATOM 671 C CA . PRO A 1 85 ? 11.142 10.078 -4.130 1.00 55.62 85 PRO A CA 1
ATOM 672 C C . PRO A 1 85 ? 11.311 11.391 -4.907 1.00 55.62 85 PRO A C 1
ATOM 674 O O . PRO A 1 85 ? 11.492 12.454 -4.316 1.00 55.62 85 PRO A O 1
ATOM 677 N N . GLU A 1 86 ? 11.251 11.333 -6.237 1.00 55.06 86 GLU A N 1
ATOM 678 C CA . GLU A 1 86 ? 11.163 12.527 -7.083 1.00 55.06 86 GLU A CA 1
ATOM 679 C C . GLU A 1 86 ? 9.681 12.888 -7.284 1.00 55.06 86 GLU A C 1
ATOM 681 O O . GLU A 1 86 ? 8.987 12.302 -8.113 1.00 55.06 86 GLU A O 1
ATOM 686 N N . VAL A 1 87 ? 9.184 13.860 -6.510 1.00 51.09 87 VAL A N 1
ATOM 687 C CA . VAL A 1 87 ? 7.849 14.447 -6.713 1.00 51.09 87 VAL A CA 1
ATOM 688 C C . VAL A 1 87 ? 7.938 15.479 -7.838 1.00 51.09 87 VAL A C 1
ATOM 690 O O . VAL A 1 87 ? 8.626 16.491 -7.696 1.00 51.09 87 VAL A O 1
ATOM 693 N N . ARG A 1 88 ? 7.239 15.252 -8.958 1.00 51.56 88 ARG 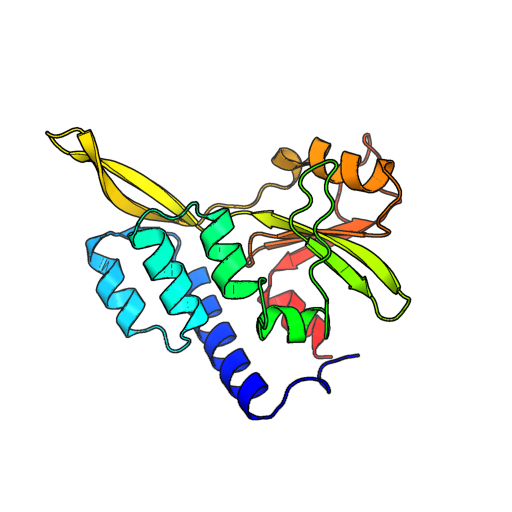A N 1
ATOM 694 C CA . ARG A 1 88 ? 7.108 16.249 -10.035 1.00 51.56 88 ARG A CA 1
ATOM 695 C C . ARG A 1 88 ? 5.901 17.162 -9.825 1.00 51.56 88 ARG A C 1
ATOM 697 O O . ARG A 1 88 ? 4.862 16.760 -9.313 1.00 51.56 88 ARG A O 1
ATOM 704 N N . SER A 1 89 ? 6.058 18.412 -10.256 1.00 39.91 89 SER A N 1
ATOM 705 C CA . SER A 1 89 ? 5.145 19.538 -10.034 1.00 39.91 89 SER A CA 1
ATOM 706 C C . SER A 1 89 ? 3.990 19.674 -11.040 1.00 39.91 89 SER A C 1
ATOM 708 O O . SER A 1 89 ? 3.136 20.530 -10.832 1.00 39.91 89 SER A O 1
ATOM 710 N N . ASN A 1 90 ? 3.919 18.855 -12.100 1.00 41.78 90 ASN A N 1
ATOM 711 C CA . ASN A 1 90 ? 2.990 19.074 -13.230 1.00 41.78 90 ASN A CA 1
ATOM 712 C C . ASN A 1 90 ? 1.881 18.019 -13.410 1.00 41.78 90 ASN A C 1
ATOM 714 O O . ASN A 1 90 ? 1.228 17.967 -14.448 1.00 41.78 90 ASN A O 1
ATOM 718 N N . GLY A 1 91 ? 1.616 17.218 -12.382 1.00 49.62 91 GLY A N 1
ATOM 719 C CA . GLY A 1 91 ? 0.566 16.201 -12.373 1.00 49.62 91 GLY A CA 1
ATOM 720 C C . GLY A 1 91 ? 0.944 15.120 -11.375 1.00 49.62 91 GLY A C 1
ATOM 721 O O . GLY A 1 91 ? 2.069 14.637 -11.403 1.00 49.62 91 GLY A O 1
ATOM 722 N N . PHE A 1 92 ? 0.048 14.799 -10.441 1.00 51.66 92 PHE A N 1
ATOM 723 C CA . PHE A 1 92 ? 0.355 13.926 -9.307 1.00 51.66 92 PHE A CA 1
ATOM 724 C C . PHE A 1 92 ? 0.713 12.509 -9.794 1.00 51.66 92 PHE A C 1
ATOM 726 O O . PHE A 1 92 ? -0.153 11.733 -10.196 1.00 51.66 92 PHE A O 1
ATOM 733 N N . LEU A 1 93 ? 2.008 12.209 -9.822 1.00 61.66 93 LEU A N 1
ATOM 734 C CA . LEU A 1 93 ? 2.561 10.862 -9.809 1.00 61.66 93 LEU A CA 1
ATOM 735 C C . LEU A 1 93 ? 2.900 10.559 -8.350 1.00 61.66 93 LEU A C 1
ATOM 737 O O . LEU A 1 93 ? 3.560 11.387 -7.718 1.00 61.66 93 LEU A O 1
ATOM 741 N N . ASP A 1 94 ? 2.460 9.416 -7.820 1.00 66.19 94 ASP A N 1
ATOM 742 C CA . ASP A 1 94 ? 2.698 9.112 -6.406 1.00 66.19 94 ASP A CA 1
ATOM 743 C C . ASP A 1 94 ? 4.201 8.988 -6.122 1.00 66.19 94 ASP A C 1
ATOM 745 O O . ASP A 1 94 ? 4.702 9.654 -5.215 1.00 66.19 94 ASP A O 1
ATOM 749 N N . TYR A 1 95 ? 4.930 8.196 -6.922 1.00 75.75 95 TYR A N 1
ATOM 750 C CA . TYR A 1 95 ? 6.392 8.077 -6.857 1.00 75.75 95 TYR A CA 1
ATOM 751 C C . TYR A 1 95 ? 7.016 7.819 -8.231 1.00 75.75 95 TYR A C 1
ATOM 753 O O . TYR A 1 95 ? 6.496 7.046 -9.036 1.00 75.75 95 TYR A O 1
ATOM 761 N N . LEU A 1 96 ? 8.191 8.406 -8.459 1.00 80.44 96 LEU A N 1
ATOM 762 C CA . LEU A 1 96 ? 9.111 8.014 -9.524 1.00 80.44 96 LEU A CA 1
ATOM 763 C C . LEU A 1 96 ? 10.313 7.313 -8.892 1.00 80.44 96 LEU A C 1
ATOM 765 O O . LEU A 1 96 ? 11.046 7.929 -8.120 1.00 80.44 96 LEU A O 1
ATOM 769 N N . VAL A 1 97 ? 10.522 6.044 -9.230 1.00 82.94 97 VAL A N 1
ATOM 770 C CA . VAL A 1 97 ? 11.731 5.296 -8.862 1.00 82.94 97 VAL A CA 1
ATOM 771 C C . VAL A 1 97 ? 12.580 5.063 -10.109 1.00 82.94 97 VAL A C 1
ATOM 773 O O . VAL A 1 97 ? 12.079 5.117 -11.232 1.00 82.94 97 VAL A O 1
ATOM 776 N N . LYS A 1 98 ? 13.883 4.851 -9.939 1.00 81.44 98 LYS A N 1
ATOM 777 C CA . LYS A 1 98 ? 14.799 4.532 -11.040 1.00 81.44 98 LYS A CA 1
ATOM 778 C C . LYS A 1 98 ? 15.307 3.116 -10.845 1.00 81.44 98 LYS A C 1
ATOM 780 O O . LYS A 1 98 ? 15.644 2.741 -9.727 1.00 81.44 98 LYS A O 1
ATOM 785 N N . ASP A 1 99 ? 15.343 2.336 -11.917 1.00 79.31 99 ASP A N 1
ATOM 786 C CA . ASP A 1 99 ? 16.000 1.033 -11.869 1.00 79.31 99 ASP A CA 1
ATOM 787 C C . ASP A 1 99 ? 17.532 1.159 -11.906 1.00 79.31 99 ASP A C 1
ATOM 789 O O . ASP A 1 99 ? 18.088 2.254 -12.012 1.00 79.31 99 ASP A O 1
ATOM 793 N N . GLU A 1 100 ? 18.228 0.022 -11.863 1.00 75.94 100 GLU A N 1
ATOM 794 C CA . GLU A 1 100 ? 19.697 -0.034 -11.889 1.00 75.94 100 GLU A CA 1
ATOM 795 C C . GLU A 1 100 ? 20.312 0.568 -13.169 1.00 75.94 100 GLU A C 1
ATOM 797 O O . GLU A 1 100 ? 21.482 0.942 -13.176 1.00 75.94 100 GLU A O 1
ATOM 802 N N . MET A 1 101 ? 19.533 0.695 -14.250 1.00 80.69 101 MET A N 1
ATOM 803 C CA . MET A 1 101 ? 19.940 1.320 -15.513 1.00 80.69 101 MET A CA 1
ATOM 804 C C . MET A 1 101 ? 19.553 2.808 -15.588 1.00 80.69 101 MET A C 1
ATOM 806 O O . MET A 1 101 ? 19.731 3.439 -16.631 1.00 80.69 101 MET A O 1
ATOM 810 N N . GLY A 1 102 ? 18.990 3.373 -14.516 1.00 79.81 102 GLY A N 1
ATOM 811 C CA . GLY A 1 102 ? 18.505 4.751 -14.464 1.00 79.81 102 GLY A CA 1
ATOM 812 C C . GLY A 1 102 ? 17.179 4.981 -15.194 1.00 79.81 102 GLY A C 1
ATOM 813 O O . GLY A 1 102 ? 16.788 6.134 -15.393 1.00 79.81 102 GLY A O 1
ATOM 814 N N . ARG A 1 103 ? 16.473 3.921 -15.608 1.00 84.19 103 ARG A N 1
ATOM 815 C CA . ARG A 1 103 ? 15.175 4.030 -16.288 1.00 84.19 103 ARG A CA 1
ATOM 816 C C . ARG A 1 103 ? 14.088 4.351 -15.266 1.00 84.19 103 ARG A C 1
ATOM 818 O O . ARG A 1 103 ? 14.004 3.707 -14.224 1.00 84.19 103 ARG A O 1
ATOM 825 N N . GLY A 1 104 ? 13.239 5.327 -15.585 1.00 86.38 104 GLY A N 1
ATOM 826 C CA . GLY A 1 104 ? 12.131 5.736 -14.723 1.00 86.38 104 GLY A CA 1
ATOM 827 C C . GLY A 1 104 ? 11.029 4.679 -14.637 1.00 86.38 104 GLY A C 1
ATOM 828 O O . GLY A 1 104 ? 10.590 4.139 -15.657 1.00 86.38 104 GLY A O 1
ATOM 829 N N . ILE A 1 105 ? 10.561 4.424 -13.422 1.00 89.06 105 ILE A N 1
ATOM 830 C CA . ILE A 1 105 ? 9.428 3.569 -13.086 1.00 89.06 105 ILE A CA 1
ATOM 831 C C . ILE A 1 105 ? 8.440 4.428 -12.295 1.00 89.06 105 ILE A C 1
ATOM 833 O O . ILE A 1 105 ? 8.743 4.901 -11.199 1.00 89.06 105 ILE A O 1
ATOM 837 N N . ALA A 1 106 ? 7.252 4.624 -12.852 1.00 90.25 106 ALA A N 1
ATOM 838 C CA . ALA A 1 106 ? 6.130 5.215 -12.140 1.00 90.25 106 ALA A CA 1
ATOM 839 C C . ALA A 1 106 ? 5.564 4.185 -11.160 1.00 90.25 106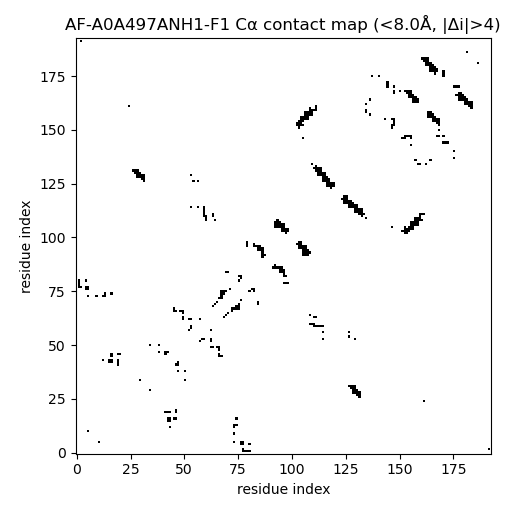 ALA A C 1
ATOM 841 O O . ALA A 1 106 ? 5.179 3.098 -11.582 1.00 90.25 106 ALA A O 1
ATOM 842 N N . LEU A 1 107 ? 5.483 4.517 -9.876 1.00 90.62 107 LEU A N 1
ATOM 843 C CA . LEU A 1 107 ? 4.793 3.714 -8.873 1.00 90.62 107 LEU A CA 1
ATOM 844 C C . LEU A 1 107 ? 3.505 4.441 -8.484 1.00 90.62 107 LEU A C 1
ATOM 846 O O . LEU A 1 107 ? 3.552 5.492 -7.856 1.00 90.62 107 LEU A O 1
ATOM 850 N N . GLU A 1 108 ? 2.377 3.866 -8.886 1.00 92.19 108 GLU A N 1
ATOM 851 C CA . GLU A 1 108 ? 1.018 4.319 -8.612 1.00 92.19 108 GLU A CA 1
ATOM 852 C C . GLU A 1 108 ? 0.439 3.509 -7.449 1.00 92.19 108 GLU A C 1
ATOM 854 O O . GLU A 1 108 ? 0.273 2.284 -7.537 1.00 92.19 108 GLU A O 1
ATOM 859 N N 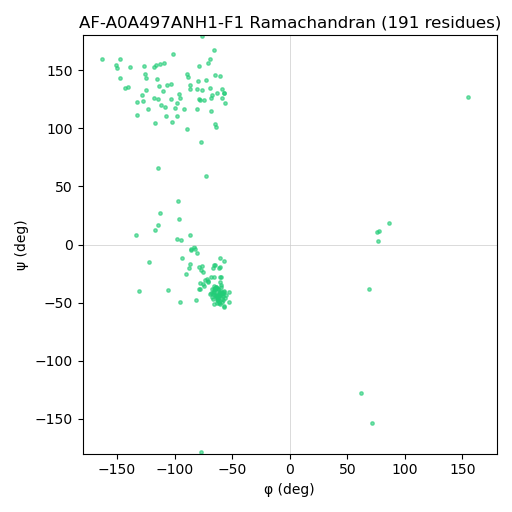. LEU A 1 109 ? 0.117 4.192 -6.354 1.00 92.25 109 LEU A N 1
ATOM 860 C CA . LEU A 1 109 ? -0.327 3.581 -5.112 1.00 92.25 109 LEU A CA 1
ATOM 861 C C . LEU A 1 109 ? -1.838 3.718 -4.957 1.00 92.25 109 LEU A C 1
ATOM 863 O O . LEU A 1 109 ? -2.438 4.766 -5.190 1.00 92.25 109 LEU A O 1
ATOM 867 N N . LYS A 1 110 ? -2.476 2.643 -4.496 1.00 95.56 110 LYS A N 1
ATOM 868 C CA . LYS A 1 110 ? -3.886 2.645 -4.111 1.00 95.56 110 LYS A CA 1
ATOM 869 C C . LYS A 1 110 ? -4.090 2.113 -2.704 1.00 95.56 110 LYS A C 1
ATOM 871 O O . LYS A 1 110 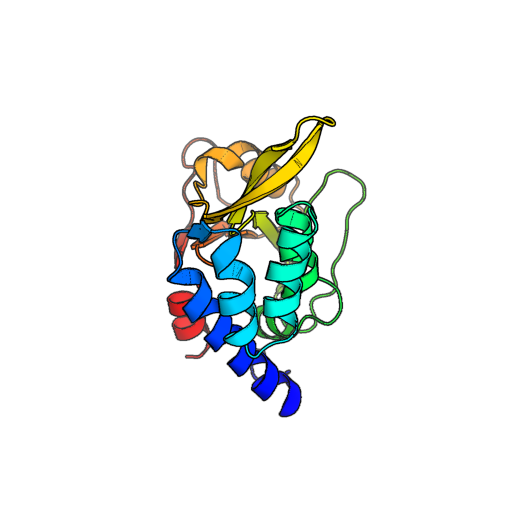? -3.288 1.324 -2.220 1.00 95.56 110 LYS A O 1
ATOM 876 N N . PRO A 1 111 ? -5.163 2.527 -2.014 1.00 95.94 111 PRO A N 1
ATOM 877 C CA . PRO A 1 111 ? -5.437 2.035 -0.673 1.00 95.94 111 PRO A CA 1
ATOM 878 C C . PRO A 1 111 ? -5.608 0.514 -0.612 1.00 95.94 111 PRO A C 1
ATOM 880 O O . PRO A 1 111 ? -6.386 -0.052 -1.380 1.00 95.94 111 PRO A O 1
ATOM 883 N N . LEU A 1 112 ? -4.960 -0.125 0.366 1.00 97.75 112 LEU A N 1
ATOM 884 C CA . LEU A 1 112 ? -5.248 -1.510 0.749 1.00 97.75 112 LEU A CA 1
ATOM 885 C C . LEU A 1 112 ? -6.621 -1.627 1.425 1.00 97.75 112 LEU A C 1
ATOM 887 O O . LEU A 1 112 ? -7.383 -2.544 1.126 1.00 97.75 112 LEU A O 1
ATOM 891 N N . PHE A 1 113 ? -6.942 -0.687 2.318 1.00 98.06 113 PHE A N 1
ATOM 892 C CA . PHE A 1 113 ? -8.225 -0.602 3.012 1.00 98.06 113 PHE A CA 1
ATOM 893 C C . PHE A 1 113 ? -8.990 0.668 2.632 1.00 98.06 113 PHE A C 1
ATOM 895 O O . PHE A 1 113 ? -8.419 1.749 2.505 1.00 98.06 113 PHE A O 1
ATOM 902 N N . GLU A 1 114 ? -10.306 0.547 2.523 1.00 96.69 114 GLU A N 1
ATOM 903 C CA . GLU A 1 114 ? -11.251 1.652 2.627 1.00 96.69 114 GLU A CA 1
ATOM 904 C C . GLU A 1 114 ? -11.665 1.851 4.085 1.00 96.69 114 GLU A C 1
ATOM 906 O O . GLU A 1 114 ? -11.829 0.896 4.848 1.00 96.69 114 GLU A O 1
ATOM 911 N N . VAL A 1 115 ? -11.863 3.111 4.464 1.00 97.25 115 VAL A N 1
ATOM 912 C CA . VAL A 1 115 ? -12.313 3.502 5.801 1.00 97.25 115 VAL A CA 1
ATOM 913 C C . VAL A 1 115 ? -13.820 3.729 5.737 1.00 97.25 115 VAL A C 1
ATOM 915 O O . VAL A 1 115 ? -14.285 4.682 5.113 1.00 97.25 115 VAL A O 1
ATOM 918 N N . VAL A 1 116 ? -14.591 2.848 6.373 1.00 97.44 116 VAL A N 1
ATOM 919 C CA . VAL A 1 116 ? -16.050 2.970 6.453 1.00 97.44 116 VAL A CA 1
ATOM 920 C C . VAL A 1 116 ? -16.395 3.729 7.723 1.00 97.44 116 VAL A C 1
ATOM 922 O O . VAL A 1 116 ? -16.130 3.246 8.822 1.00 97.44 116 VAL A O 1
ATOM 925 N N . VAL A 1 117 ? -17.005 4.904 7.581 1.00 96.75 117 VAL A N 1
ATOM 926 C CA . VAL A 1 117 ? -17.423 5.750 8.706 1.00 96.75 117 VAL A CA 1
ATOM 927 C C . VAL A 1 117 ? -18.937 5.912 8.748 1.00 96.75 117 VAL A C 1
ATOM 929 O O . VAL A 1 117 ? -19.618 5.846 7.727 1.00 96.75 117 VAL A O 1
ATOM 932 N N . ARG A 1 118 ? -19.458 6.181 9.941 1.00 95.94 118 ARG A N 1
ATOM 933 C CA . ARG A 1 118 ? -20.805 6.715 10.165 1.00 95.94 118 ARG A CA 1
ATOM 934 C C . ARG A 1 118 ? -20.694 8.071 10.844 1.00 95.94 118 ARG A C 1
ATOM 936 O O . ARG A 1 118 ? -19.728 8.307 11.560 1.00 95.94 118 ARG A O 1
ATOM 943 N N . LEU A 1 119 ? -21.674 8.942 10.655 1.00 96.19 119 LEU A N 1
ATOM 944 C CA . LEU A 1 119 ? -21.741 10.194 11.404 1.00 96.19 119 LEU A CA 1
ATOM 945 C C . LEU A 1 119 ? -22.463 9.959 12.730 1.00 96.19 119 LEU A C 1
ATOM 947 O O . LEU A 1 119 ? -23.474 9.254 12.776 1.00 96.19 119 LEU A O 1
ATOM 951 N N . ASP A 1 120 ? -21.938 10.527 13.809 1.00 94.38 120 ASP A N 1
ATOM 952 C CA . ASP A 1 120 ? -22.655 10.587 15.077 1.00 94.38 120 ASP A CA 1
ATOM 953 C C . ASP A 1 120 ? -23.734 11.683 15.074 1.00 94.38 120 ASP A C 1
ATOM 955 O O . ASP A 1 120 ? -23.944 12.387 14.084 1.00 94.38 120 ASP A O 1
ATOM 959 N N . LYS A 1 121 ? -24.433 11.844 16.204 1.00 93.69 121 LYS A N 1
ATOM 960 C CA . LYS A 1 121 ? -25.487 12.862 16.361 1.00 93.69 121 LYS A CA 1
ATOM 961 C C . LYS A 1 121 ? -24.978 14.303 16.190 1.00 93.69 121 LYS A C 1
ATOM 963 O O . LYS A 1 121 ? -25.789 15.185 15.939 1.00 93.69 121 LYS A O 1
ATOM 968 N N . ALA A 1 122 ? -23.674 14.539 16.340 1.00 93.69 122 ALA A N 1
ATOM 969 C CA . ALA A 1 122 ? -23.022 15.835 16.166 1.00 93.69 122 ALA A CA 1
ATOM 970 C C . ALA A 1 122 ? -22.377 15.991 14.773 1.00 93.69 122 ALA A C 1
ATOM 972 O O . ALA A 1 122 ? -21.711 16.992 14.516 1.00 93.69 122 ALA A O 1
ATOM 973 N N . GLY A 1 123 ? -22.557 15.019 13.871 1.00 92.62 123 GLY A N 1
ATOM 974 C CA . GLY A 1 123 ? -21.962 15.032 12.536 1.00 92.62 123 GLY A CA 1
ATOM 975 C C . GLY A 1 123 ? -20.479 14.653 12.507 1.00 92.62 123 GLY A C 1
ATOM 976 O O . GLY A 1 123 ? -19.833 14.826 11.474 1.00 92.62 123 GLY A O 1
ATOM 977 N N . LYS A 1 124 ? -19.914 14.132 13.604 1.00 92.31 124 LYS A N 1
ATOM 978 C CA . LYS A 1 124 ? -18.518 13.687 13.650 1.00 92.31 124 LYS A CA 1
ATOM 979 C C . LYS A 1 124 ? -18.390 12.285 13.039 1.00 92.31 124 LYS A C 1
ATOM 981 O O . LYS A 1 124 ? -19.181 11.403 13.385 1.00 92.31 124 LYS A O 1
ATOM 986 N N . PRO A 1 125 ? -17.396 12.037 12.166 1.00 92.94 125 PRO A N 1
ATOM 987 C CA . PRO A 1 125 ? -17.153 10.702 11.640 1.00 92.94 125 PRO A CA 1
ATOM 988 C C . PRO A 1 125 ? -16.655 9.765 12.746 1.00 92.94 125 PRO A C 1
ATOM 990 O O . PRO A 1 125 ? -15.688 10.055 13.451 1.00 92.94 125 PRO A O 1
ATOM 993 N N . ILE A 1 126 ? -17.313 8.618 12.867 1.00 94.06 126 ILE A N 1
ATOM 994 C CA . ILE A 1 126 ? -16.928 7.486 13.702 1.00 94.06 126 ILE A CA 1
ATOM 995 C C . ILE A 1 126 ? -16.602 6.323 12.775 1.00 94.06 126 ILE A C 1
ATOM 997 O O . ILE A 1 126 ? -17.429 5.926 11.951 1.00 94.06 126 ILE A O 1
ATOM 1001 N N . LEU A 1 127 ? -15.404 5.767 12.929 1.00 96.25 127 LEU A N 1
ATOM 1002 C CA . LEU A 1 127 ? -14.987 4.561 12.230 1.00 96.25 127 LEU A CA 1
ATOM 1003 C C . LEU A 1 127 ? -15.922 3.396 12.557 1.00 96.25 127 LEU A C 1
ATOM 1005 O O . LEU A 1 127 ? -16.117 3.080 13.720 1.00 96.25 127 LEU A O 1
ATOM 1009 N N . VAL A 1 128 ? -16.470 2.753 11.533 1.00 97.56 128 VAL A N 1
ATOM 1010 C CA . VAL A 1 128 ? -17.246 1.513 11.654 1.00 97.56 128 VAL A CA 1
ATOM 1011 C C . VAL A 1 128 ? -16.339 0.315 11.413 1.00 97.56 128 VAL A C 1
ATOM 1013 O O . VAL A 1 128 ? -16.339 -0.625 12.203 1.00 97.56 128 VAL A O 1
ATOM 1016 N N . LYS A 1 129 ? -15.574 0.349 10.318 1.00 98.12 129 LYS A N 1
ATOM 1017 C CA . LYS A 1 129 ? -14.636 -0.712 9.947 1.00 98.12 129 LYS A CA 1
ATOM 1018 C C . LYS A 1 129 ? -13.615 -0.254 8.916 1.00 98.12 129 LYS A C 1
ATOM 1020 O O . LYS A 1 129 ? -13.856 0.693 8.165 1.00 98.12 129 LYS A O 1
ATOM 1025 N N . LEU A 1 130 ? -12.510 -0.980 8.847 1.00 98.44 130 LEU A N 1
ATOM 1026 C CA . LEU A 1 130 ? -11.590 -0.979 7.716 1.00 98.44 130 LEU A CA 1
ATOM 1027 C C . LEU A 1 130 ? -11.978 -2.144 6.809 1.00 98.44 130 LEU A C 1
ATOM 1029 O O . LEU A 1 130 ? -12.085 -3.271 7.283 1.00 98.44 130 LEU A O 1
ATOM 1033 N N . LYS A 1 131 ? -12.218 -1.892 5.523 1.00 98.25 131 LYS A N 1
ATOM 1034 C CA . LYS A 1 131 ? -12.601 -2.932 4.559 1.00 98.25 131 LYS A CA 1
ATOM 1035 C C . LYS A 1 131 ? -11.552 -3.044 3.470 1.00 98.25 131 LYS A C 1
ATOM 1037 O O . LYS A 1 131 ? -11.225 -2.042 2.843 1.00 98.25 131 LYS A O 1
ATOM 1042 N N . GLN A 1 132 ? -11.023 -4.237 3.238 1.00 97.31 132 GLN A N 1
ATOM 1043 C CA . GLN A 1 132 ? -10.015 -4.440 2.211 1.00 97.31 132 GLN A CA 1
ATOM 1044 C C . GLN A 1 132 ? -10.607 -4.132 0.832 1.00 97.31 132 GLN A C 1
ATOM 1046 O O . GLN A 1 132 ? -11.695 -4.598 0.478 1.00 97.31 132 GLN A O 1
ATOM 1051 N N . LYS A 1 133 ? -9.893 -3.322 0.050 1.00 94.69 133 LYS A N 1
ATOM 1052 C CA . LYS A 1 133 ? -10.306 -2.902 -1.286 1.00 94.69 133 LYS A CA 1
ATOM 1053 C C . LYS A 1 133 ? -9.620 -3.766 -2.330 1.00 94.69 133 LYS A C 1
ATOM 1055 O O . LYS A 1 133 ? -8.395 -3.786 -2.426 1.00 94.69 133 LYS A O 1
ATOM 1060 N N . LYS A 1 134 ? -10.418 -4.436 -3.160 1.00 94.31 134 LYS A N 1
ATOM 1061 C CA . LYS A 1 134 ? -9.898 -5.123 -4.343 1.00 94.31 134 LYS A CA 1
ATOM 1062 C C . LYS A 1 134 ? -9.410 -4.090 -5.358 1.00 94.31 134 LYS A C 1
ATOM 1064 O O . LYS A 1 134 ? -10.179 -3.213 -5.757 1.00 94.31 134 LYS A O 1
ATOM 1069 N N . LEU A 1 135 ? -8.162 -4.220 -5.795 1.00 96.31 135 LEU A N 1
ATOM 1070 C CA . LEU A 1 135 ? -7.599 -3.372 -6.835 1.00 96.31 135 LEU A CA 1
ATOM 1071 C C . LEU A 1 135 ? -8.091 -3.837 -8.211 1.00 96.31 135 LEU A C 1
ATOM 1073 O O . LEU A 1 135 ? -7.950 -5.006 -8.568 1.00 96.31 135 LEU A O 1
ATOM 1077 N N . ARG A 1 136 ? -8.702 -2.925 -8.971 1.00 95.69 136 ARG A N 1
ATOM 1078 C CA . ARG A 1 136 ? -9.176 -3.167 -10.340 1.00 95.69 136 ARG A CA 1
ATOM 1079 C C . ARG A 1 136 ? -8.409 -2.250 -11.288 1.00 95.69 136 ARG A C 1
ATOM 1081 O O . ARG A 1 136 ? -8.673 -1.049 -11.280 1.00 95.69 136 ARG A O 1
ATOM 1088 N N . PRO A 1 137 ? -7.439 -2.762 -12.057 1.00 95.00 137 PRO A N 1
ATOM 1089 C CA . PRO A 1 137 ? -6.585 -1.910 -12.879 1.00 95.00 137 PRO A CA 1
ATOM 1090 C C . PRO A 1 137 ? -7.329 -1.092 -13.934 1.00 95.00 137 PRO A C 1
ATOM 1092 O O . PRO A 1 137 ? -6.886 -0.004 -14.297 1.00 95.00 137 PRO A O 1
ATOM 1095 N N . GLU A 1 138 ? -8.471 -1.591 -14.403 1.00 94.44 138 GLU A N 1
ATOM 1096 C CA . GLU A 1 138 ? -9.320 -0.933 -15.394 1.00 94.44 138 GLU A CA 1
ATOM 1097 C C . GLU A 1 138 ? -9.823 0.432 -14.909 1.00 94.44 138 GLU A C 1
ATOM 1099 O O . GLU A 1 138 ? -9.920 1.358 -15.715 1.00 94.44 138 GLU A O 1
ATOM 1104 N N . ASP A 1 139 ? -10.051 0.586 -13.598 1.00 95.31 139 ASP A N 1
ATOM 1105 C CA . ASP A 1 139 ? -10.474 1.848 -12.973 1.00 95.31 139 ASP A CA 1
ATOM 1106 C C . ASP A 1 139 ? -9.389 2.944 -13.096 1.00 95.31 139 ASP A C 1
ATOM 1108 O O . ASP A 1 139 ? -9.683 4.129 -12.951 1.00 95.31 139 ASP A O 1
ATOM 1112 N N . TYR A 1 140 ? -8.139 2.564 -13.392 1.00 93.94 140 TYR A N 1
ATOM 1113 C CA . TYR A 1 140 ? -6.967 3.450 -13.452 1.00 93.94 140 TYR A CA 1
ATOM 1114 C C . TYR A 1 140 ? -6.345 3.532 -14.853 1.00 93.94 140 TYR A C 1
ATOM 1116 O O . TYR A 1 140 ? -5.243 4.060 -15.028 1.00 93.94 140 TYR A O 1
ATOM 1124 N N . LYS A 1 141 ? -7.052 3.035 -15.877 1.00 94.50 141 LYS A N 1
ATOM 1125 C CA . LYS A 1 141 ? -6.567 2.968 -17.262 1.00 94.50 141 LYS A CA 1
ATOM 1126 C C . LYS A 1 141 ? -6.057 4.304 -17.795 1.00 94.50 141 LYS A C 1
ATOM 1128 O O . LYS A 1 141 ? -4.967 4.368 -18.362 1.00 94.50 141 LYS A O 1
ATOM 1133 N N . GLU A 1 142 ? -6.838 5.366 -17.635 1.00 92.56 142 GLU A N 1
ATOM 1134 C CA . GLU A 1 142 ? -6.486 6.688 -18.165 1.00 92.56 142 GLU A CA 1
ATOM 1135 C C . GLU A 1 142 ? -5.230 7.257 -17.503 1.00 92.56 142 GLU A C 1
ATOM 1137 O O . GLU A 1 142 ? -4.388 7.845 -18.183 1.00 92.56 142 GLU A O 1
ATOM 1142 N N . GLN A 1 143 ? -5.081 7.029 -16.197 1.00 89.88 143 GLN A N 1
ATOM 1143 C CA . GLN A 1 143 ? -3.935 7.473 -15.413 1.00 89.88 143 GLN A CA 1
ATOM 1144 C C . GLN A 1 143 ? -2.653 6.745 -15.836 1.00 89.88 143 GLN A C 1
ATOM 1146 O O . GLN A 1 143 ? -1.653 7.394 -16.134 1.00 89.88 143 GLN A O 1
ATOM 1151 N N . ILE A 1 144 ? -2.704 5.418 -15.981 1.00 92.56 144 ILE A N 1
ATOM 1152 C CA . ILE A 1 144 ? -1.561 4.615 -16.442 1.00 92.56 144 ILE A CA 1
ATOM 1153 C C . ILE A 1 144 ? -1.149 5.008 -17.870 1.00 92.56 144 ILE A C 1
ATOM 1155 O O . ILE A 1 144 ? 0.031 5.224 -18.147 1.00 92.56 144 ILE A O 1
ATOM 1159 N N . LEU A 1 145 ? -2.117 5.161 -18.783 1.00 92.06 145 LEU A N 1
ATOM 1160 C CA . LEU A 1 145 ? -1.845 5.589 -20.160 1.00 92.06 145 LEU A CA 1
ATOM 1161 C C . LEU A 1 145 ? -1.307 7.023 -20.236 1.00 92.06 145 LEU A C 1
ATOM 1163 O O . LEU A 1 145 ? -0.604 7.360 -21.188 1.00 92.06 145 LEU A O 1
ATOM 1167 N N . ARG A 1 146 ? -1.652 7.894 -19.283 1.00 89.69 146 ARG A N 1
ATOM 1168 C CA . ARG A 1 146 ? -1.082 9.242 -19.198 1.00 89.69 146 ARG A CA 1
ATOM 1169 C C . ARG A 1 146 ? 0.413 9.177 -18.886 1.00 89.69 146 ARG A C 1
ATOM 1171 O O . ARG A 1 146 ? 1.179 9.723 -19.671 1.00 89.69 146 ARG A O 1
ATOM 1178 N N . TYR A 1 147 ? 0.822 8.434 -17.855 1.00 88.19 147 TYR A N 1
ATOM 1179 C CA . TYR A 1 147 ? 2.241 8.309 -17.488 1.00 88.19 147 TYR A CA 1
ATOM 1180 C C . TYR A 1 147 ? 3.108 7.779 -18.631 1.00 88.19 147 TYR A C 1
ATOM 1182 O O . TYR A 1 147 ? 4.198 8.284 -18.883 1.00 88.19 147 TYR A O 1
ATOM 1190 N N . ILE A 1 148 ? 2.596 6.802 -19.379 1.00 88.06 148 ILE A N 1
ATOM 1191 C CA . ILE A 1 148 ? 3.311 6.239 -20.529 1.00 88.06 148 ILE A CA 1
ATOM 1192 C C . ILE A 1 148 ? 3.429 7.257 -21.674 1.00 88.06 148 ILE A C 1
ATOM 1194 O O . ILE A 1 148 ? 4.490 7.372 -22.284 1.00 88.06 148 ILE A O 1
ATOM 1198 N N . ARG A 1 149 ? 2.364 8.020 -21.961 1.00 86.75 149 ARG A N 1
ATOM 1199 C CA . ARG A 1 149 ? 2.349 9.015 -23.053 1.00 86.75 149 ARG A CA 1
ATOM 1200 C C . ARG A 1 149 ? 3.212 10.240 -22.778 1.00 86.75 149 ARG A C 1
ATOM 1202 O O . ARG A 1 149 ? 3.740 10.810 -23.726 1.00 86.75 149 ARG A O 1
ATOM 1209 N N . GLU A 1 150 ? 3.352 10.641 -21.518 1.00 83.44 150 GLU A N 1
ATOM 1210 C CA . GLU A 1 150 ? 4.242 11.739 -21.116 1.00 83.44 150 GLU A CA 1
ATOM 1211 C C . GLU A 1 150 ? 5.725 11.389 -21.353 1.00 83.44 150 GLU A C 1
ATOM 1213 O O . GLU A 1 150 ? 6.562 12.282 -21.449 1.00 83.44 150 GLU A O 1
ATOM 1218 N N . GLY A 1 151 ? 6.052 10.100 -21.528 1.00 74.50 151 GLY A N 1
ATOM 1219 C CA . GLY A 1 151 ? 7.368 9.630 -21.972 1.00 74.50 151 GLY A CA 1
ATOM 1220 C C . GLY A 1 151 ? 8.455 9.654 -20.896 1.00 74.50 151 GLY A C 1
ATOM 1221 O O . GLY A 1 151 ? 9.602 9.308 -21.175 1.00 74.50 151 GLY A O 1
ATOM 1222 N N . GLU A 1 152 ? 8.109 10.031 -19.665 1.00 76.38 152 GLU A N 1
ATOM 1223 C CA . GLU A 1 152 ? 9.057 10.179 -18.555 1.00 76.38 152 GLU A CA 1
ATOM 1224 C C . GLU A 1 152 ? 9.458 8.839 -17.919 1.00 76.38 152 GLU A C 1
ATOM 1226 O O . GLU A 1 152 ? 10.488 8.746 -17.248 1.00 76.38 152 GLU A O 1
ATOM 1231 N N . VAL A 1 153 ? 8.661 7.789 -18.137 1.00 86.62 153 VAL A N 1
ATOM 1232 C CA . VAL A 1 153 ? 8.831 6.468 -17.520 1.00 86.62 153 VAL A CA 1
ATOM 1233 C C . VAL A 1 153 ? 8.896 5.367 -18.576 1.00 86.62 153 VAL A C 1
ATOM 1235 O O . VAL A 1 153 ? 8.259 5.435 -19.625 1.00 86.62 153 VAL A O 1
ATOM 1238 N N . GLN A 1 154 ? 9.681 4.325 -18.306 1.00 90.69 154 GLN A N 1
ATOM 1239 C CA . GLN A 1 154 ? 9.712 3.102 -19.116 1.00 90.69 154 GLN A CA 1
ATOM 1240 C C . GLN A 1 154 ? 8.697 2.067 -18.621 1.00 90.69 154 GLN A C 1
ATOM 1242 O O . GLN A 1 154 ? 8.244 1.232 -19.408 1.00 90.69 154 GLN A O 1
ATOM 1247 N N . PHE A 1 155 ? 8.341 2.139 -17.336 1.00 92.94 155 PHE A N 1
ATOM 1248 C CA . PHE A 1 155 ? 7.421 1.216 -16.686 1.00 92.94 155 PHE A CA 1
ATOM 1249 C C . PHE A 1 155 ? 6.464 1.948 -15.748 1.00 92.94 155 PHE A C 1
ATOM 1251 O O . PHE A 1 155 ? 6.802 2.993 -15.192 1.00 92.94 155 PHE A O 1
ATOM 1258 N N . VAL A 1 156 ? 5.285 1.363 -15.549 1.00 94.06 156 VAL A N 1
ATOM 1259 C CA . VAL A 1 156 ? 4.322 1.772 -14.521 1.00 94.06 156 VAL A CA 1
ATOM 1260 C C . VAL A 1 156 ? 3.994 0.555 -13.663 1.00 94.06 156 VAL A C 1
ATOM 1262 O O . VAL A 1 156 ? 3.708 -0.517 -14.195 1.00 94.06 156 VAL A O 1
ATOM 1265 N N . ILE A 1 157 ? 4.017 0.723 -12.348 1.00 95.06 157 ILE A N 1
ATOM 1266 C CA . ILE A 1 157 ? 3.582 -0.254 -11.355 1.00 95.06 157 ILE A CA 1
ATOM 1267 C C . ILE A 1 157 ? 2.334 0.308 -10.690 1.00 95.06 157 ILE A C 1
ATOM 1269 O O . ILE A 1 157 ? 2.397 1.367 -10.080 1.00 95.06 157 ILE A O 1
ATOM 1273 N N . LEU A 1 158 ? 1.213 -0.401 -10.786 1.00 96.50 158 LEU A N 1
ATOM 1274 C CA . LEU A 1 158 ? 0.003 -0.114 -10.018 1.00 96.50 158 LEU A CA 1
ATOM 1275 C C . LEU A 1 158 ? -0.099 -1.123 -8.871 1.00 96.50 158 LEU A C 1
ATOM 1277 O O . LEU A 1 158 ? -0.110 -2.331 -9.123 1.00 96.50 158 LEU A O 1
ATOM 1281 N N . THR A 1 159 ? -0.212 -0.650 -7.629 1.00 96.56 159 THR A N 1
ATOM 1282 C CA . THR A 1 159 ? -0.321 -1.542 -6.466 1.00 96.56 159 THR A CA 1
ATOM 1283 C C . THR A 1 159 ? -1.117 -0.959 -5.301 1.00 96.56 159 THR A C 1
ATOM 1285 O O . THR A 1 159 ? -1.150 0.248 -5.085 1.00 96.56 159 THR A O 1
ATOM 1288 N N . ASN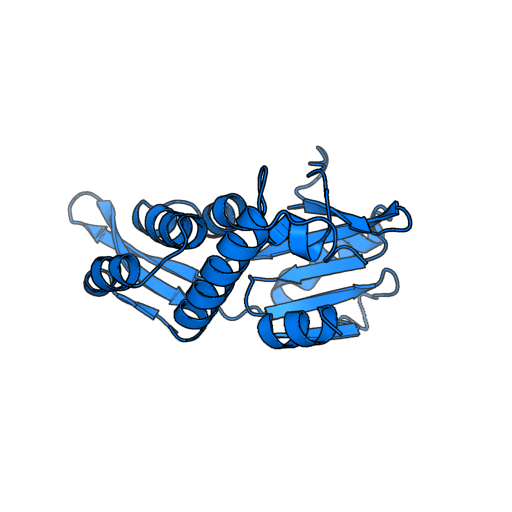 A 1 160 ? -1.736 -1.836 -4.508 1.00 96.38 160 ASN A N 1
ATOM 1289 C CA . ASN A 1 160 ? -2.297 -1.538 -3.186 1.00 96.38 160 ASN A CA 1
ATOM 1290 C C . ASN A 1 160 ? -1.522 -2.246 -2.061 1.00 96.38 160 ASN A C 1
ATOM 1292 O O . ASN A 1 160 ? -2.098 -2.588 -1.030 1.00 96.38 160 ASN A O 1
ATOM 1296 N N . LEU A 1 161 ? -0.237 -2.526 -2.293 1.00 95.25 161 LEU A N 1
ATOM 1297 C CA . LEU A 1 161 ? 0.631 -3.457 -1.567 1.00 95.25 161 LEU A CA 1
ATOM 1298 C C . LEU A 1 161 ? 0.296 -4.929 -1.741 1.00 95.25 161 LEU A C 1
ATOM 1300 O O . LEU A 1 161 ? 1.242 -5.692 -1.817 1.00 95.25 161 LEU A O 1
ATOM 1304 N N . LYS A 1 162 ? -0.974 -5.350 -1.795 1.00 97.38 162 LYS A N 1
ATOM 1305 C CA . LYS A 1 162 ? -1.353 -6.774 -1.910 1.00 97.38 162 LYS A CA 1
ATOM 1306 C C . LYS A 1 162 ? -1.278 -7.286 -3.345 1.00 97.38 162 LYS A C 1
ATOM 1308 O O . LYS A 1 162 ? -0.692 -8.340 -3.587 1.00 97.38 162 LYS A O 1
ATOM 1313 N N . ASP A 1 163 ? -1.846 -6.529 -4.273 1.00 97.94 163 ASP A N 1
ATOM 1314 C CA . ASP A 1 163 ? -1.906 -6.831 -5.699 1.00 97.94 163 ASP A CA 1
ATOM 1315 C C . ASP A 1 163 ? -0.940 -5.912 -6.456 1.00 97.94 163 ASP A C 1
ATOM 1317 O O . ASP A 1 163 ? -0.862 -4.715 -6.164 1.00 97.94 163 ASP A O 1
ATOM 1321 N N . TRP A 1 164 ? -0.198 -6.461 -7.418 1.00 97.81 164 TRP A N 1
ATOM 1322 C CA . TRP A 1 164 ? 0.802 -5.738 -8.204 1.00 97.81 164 TRP A CA 1
ATOM 1323 C C . TRP A 1 164 ? 0.567 -5.952 -9.695 1.00 97.81 164 TRP A C 1
ATOM 1325 O O . TRP A 1 164 ? 0.464 -7.088 -10.161 1.00 97.81 164 TRP A O 1
ATOM 1335 N N . PHE A 1 165 ? 0.508 -4.854 -10.447 1.00 98.06 165 PHE A N 1
ATOM 1336 C CA . PHE A 1 165 ? 0.296 -4.855 -11.891 1.00 98.06 165 PHE A CA 1
ATOM 1337 C C . PHE A 1 165 ? 1.386 -4.039 -12.577 1.00 98.06 165 PHE A C 1
ATOM 1339 O O . PHE A 1 165 ? 1.553 -2.854 -12.288 1.00 98.06 165 PHE A O 1
ATOM 1346 N N . PHE A 1 166 ? 2.095 -4.665 -13.510 1.00 96.50 166 PHE A N 1
ATOM 1347 C CA . PHE A 1 166 ? 3.240 -4.075 -14.190 1.00 96.50 166 PHE A CA 1
ATOM 1348 C C . PHE A 1 166 ? 2.913 -3.780 -15.653 1.00 96.50 166 PHE A C 1
ATOM 1350 O O . PHE A 1 166 ? 2.409 -4.638 -16.384 1.00 96.50 166 PHE A O 1
ATOM 1357 N N . TYR A 1 167 ? 3.242 -2.571 -16.092 1.00 96.25 167 TYR A N 1
ATOM 1358 C CA . TYR A 1 167 ? 3.030 -2.079 -17.449 1.00 96.25 167 TYR A CA 1
ATOM 1359 C C . TYR A 1 167 ? 4.344 -1.580 -18.039 1.00 96.25 167 TYR A C 1
ATOM 1361 O O . TYR A 1 167 ? 5.162 -0.989 -17.335 1.00 96.25 167 TYR A O 1
ATOM 1369 N N . SER A 1 168 ? 4.544 -1.807 -19.334 1.00 93.88 168 SER A N 1
ATOM 1370 C CA . SER A 1 168 ? 5.666 -1.256 -20.091 1.00 93.88 168 SER A CA 1
ATOM 1371 C C . SER A 1 168 ? 5.204 -0.052 -20.907 1.00 93.88 168 SER A C 1
ATOM 1373 O O . SER A 1 168 ? 4.011 0.115 -21.168 1.00 93.88 168 SER A O 1
ATOM 1375 N N . LYS A 1 169 ? 6.153 0.754 -21.386 1.00 90.94 169 LYS A N 1
ATOM 1376 C CA . LYS A 1 169 ? 5.886 1.862 -22.319 1.00 90.94 169 LYS A CA 1
ATOM 1377 C C . LYS A 1 169 ? 5.184 1.461 -23.627 1.00 90.94 169 LYS A C 1
ATOM 1379 O O . LYS A 1 169 ? 4.735 2.329 -24.364 1.00 90.94 169 LYS A O 1
ATOM 1384 N N . GLU A 1 170 ? 5.129 0.168 -23.941 1.00 90.62 170 GLU A N 1
ATOM 1385 C CA . GLU A 1 170 ? 4.496 -0.368 -25.152 1.00 90.62 170 GLU A CA 1
ATOM 1386 C C . GLU A 1 170 ? 2.974 -0.530 -24.993 1.00 90.62 170 GLU A C 1
ATOM 1388 O O . GLU A 1 170 ? 2.285 -0.882 -25.950 1.00 90.62 170 GLU A O 1
ATOM 1393 N N . LEU A 1 171 ? 2.429 -0.263 -23.797 1.00 91.94 171 LEU A N 1
ATOM 1394 C CA . LEU A 1 171 ? 0.995 -0.324 -23.527 1.00 91.94 171 LEU A CA 1
ATOM 1395 C C . LEU A 1 171 ? 0.212 0.601 -24.465 1.00 91.94 171 LEU A C 1
ATOM 1397 O O . LEU A 1 171 ? 0.483 1.799 -24.560 1.00 91.94 171 LEU A O 1
ATOM 1401 N N . THR A 1 172 ? -0.834 0.064 -25.092 1.00 86.94 172 THR A N 1
ATOM 1402 C CA . THR A 1 172 ? -1.720 0.842 -25.964 1.00 86.94 172 THR A CA 1
ATOM 1403 C C . THR A 1 172 ? -3.120 0.980 -25.362 1.00 86.94 172 THR A C 1
ATOM 1405 O O . THR A 1 172 ? -3.562 0.114 -24.603 1.00 86.94 172 THR A O 1
ATOM 1408 N N . PRO A 1 173 ? -3.889 2.025 -25.728 1.00 87.00 173 PRO A N 1
ATOM 1409 C CA . PRO A 1 173 ? -5.275 2.164 -25.279 1.00 87.00 173 PRO A CA 1
ATOM 1410 C C . PRO A 1 173 ? -6.190 1.006 -25.705 1.00 87.00 173 PRO A C 1
ATOM 1412 O O . PRO A 1 173 ? -7.177 0.727 -25.019 1.00 87.00 173 PRO A O 1
ATOM 1415 N N . VAL A 1 174 ? -5.873 0.350 -26.827 1.00 88.25 174 VAL A N 1
ATOM 1416 C CA . VAL A 1 174 ? -6.637 -0.778 -27.386 1.00 88.25 174 VAL A CA 1
ATOM 1417 C C . VAL A 1 174 ? -6.345 -2.069 -26.622 1.00 88.25 174 VAL A C 1
ATOM 1419 O O . VAL A 1 174 ? -7.261 -2.840 -26.354 1.00 88.25 174 VAL A O 1
ATOM 1422 N N . GLN A 1 175 ? -5.092 -2.284 -26.220 1.00 88.12 175 GLN A N 1
ATOM 1423 C CA . GLN A 1 175 ? -4.649 -3.464 -25.476 1.00 88.12 175 GLN A CA 1
ATOM 1424 C C . GLN A 1 175 ? -4.198 -3.063 -24.072 1.00 88.12 175 GLN A C 1
ATOM 1426 O O . GLN A 1 175 ? -3.026 -3.159 -23.719 1.00 88.12 175 GLN A O 1
ATOM 1431 N N . PHE A 1 176 ? -5.148 -2.596 -23.262 1.00 92.62 176 PHE A N 1
ATOM 1432 C CA . PHE A 1 176 ? -4.876 -2.251 -21.872 1.00 92.62 176 PHE A CA 1
ATOM 1433 C C . PHE A 1 176 ? -4.795 -3.523 -21.020 1.00 92.62 176 PHE A C 1
ATOM 1435 O O . PHE A 1 176 ? -5.802 -3.997 -20.498 1.00 92.62 176 PHE A O 1
ATOM 1442 N N . LYS A 1 177 ? -3.596 -4.101 -20.930 1.00 94.19 177 LYS A N 1
ATOM 1443 C CA . LYS A 1 177 ? -3.312 -5.274 -20.104 1.00 94.19 177 LYS A CA 1
ATOM 1444 C C . LYS A 1 177 ? -1.909 -5.151 -19.500 1.00 94.19 177 LYS A C 1
ATOM 1446 O O . LYS A 1 177 ? -0.979 -4.821 -20.236 1.00 94.19 177 LYS A O 1
ATOM 1451 N N . PRO A 1 178 ? -1.731 -5.428 -18.199 1.00 96.25 178 PRO A N 1
ATOM 1452 C CA . PRO A 1 178 ? -0.400 -5.515 -17.617 1.00 96.25 178 PRO A CA 1
ATOM 1453 C C . PRO A 1 178 ? 0.371 -6.690 -18.230 1.00 96.25 178 PRO A C 1
ATOM 1455 O O . PRO A 1 178 ? -0.212 -7.737 -18.531 1.00 96.25 178 PRO A O 1
ATOM 1458 N N . PHE A 1 179 ? 1.684 -6.538 -18.393 1.00 95.75 179 PHE A N 1
ATOM 1459 C CA . PHE A 1 179 ? 2.534 -7.649 -18.831 1.00 95.75 179 PHE A CA 1
ATOM 1460 C C . PHE A 1 179 ? 2.770 -8.658 -17.697 1.00 95.75 179 PHE A C 1
ATOM 1462 O O . PHE A 1 179 ? 3.029 -9.826 -17.970 1.00 95.75 179 PHE A O 1
ATOM 1469 N N . CYS A 1 180 ? 2.640 -8.224 -16.438 1.00 96.31 180 CYS A N 1
ATOM 1470 C CA . CYS A 1 180 ? 2.681 -9.079 -15.257 1.00 96.31 180 CYS A CA 1
ATOM 1471 C C . CYS A 1 180 ? 1.633 -8.624 -14.230 1.00 96.31 180 CYS A C 1
ATOM 1473 O O . CYS A 1 180 ? 1.483 -7.428 -13.973 1.00 96.31 180 CYS A O 1
ATOM 1475 N N . ALA A 1 181 ? 0.912 -9.583 -13.654 1.00 97.56 181 ALA A N 1
ATOM 1476 C CA . ALA A 1 181 ? -0.008 -9.383 -12.542 1.00 97.56 181 ALA A CA 1
ATOM 1477 C C . ALA A 1 181 ? 0.266 -10.463 -11.494 1.00 97.56 181 ALA A C 1
ATOM 1479 O O . ALA A 1 181 ? 0.220 -11.650 -11.819 1.00 97.56 181 ALA A O 1
ATOM 1480 N N . ILE A 1 182 ? 0.571 -10.060 -10.265 1.00 97.75 182 ILE A N 1
ATOM 1481 C CA . ILE A 1 182 ? 1.099 -10.961 -9.234 1.00 97.75 182 ILE A CA 1
ATOM 1482 C C . ILE A 1 182 ? 0.704 -10.480 -7.833 1.00 97.75 182 ILE A C 1
ATOM 1484 O O . ILE A 1 182 ? 0.442 -9.293 -7.617 1.00 97.75 182 ILE A O 1
ATOM 1488 N N . SER A 1 183 ? 0.640 -11.404 -6.873 1.00 97.44 183 SER A N 1
ATOM 1489 C CA . SER A 1 183 ? 0.482 -11.048 -5.462 1.00 97.44 183 SER A CA 1
ATOM 1490 C C . SER A 1 183 ? 1.819 -10.591 -4.878 1.00 97.44 183 SER A C 1
ATOM 1492 O O . SER A 1 183 ? 2.880 -11.030 -5.312 1.00 97.44 183 SER A O 1
ATOM 1494 N N . PHE A 1 184 ? 1.797 -9.758 -3.846 1.00 96.62 184 PHE A N 1
ATOM 1495 C CA . PHE A 1 184 ? 3.020 -9.281 -3.197 1.00 96.62 184 PHE A CA 1
ATOM 1496 C C . PHE A 1 184 ? 3.947 -10.390 -2.708 1.00 96.62 184 PHE A C 1
ATOM 1498 O O . PHE A 1 184 ? 5.156 -10.315 -2.887 1.00 96.62 184 PHE A O 1
ATOM 1505 N N . PHE A 1 185 ? 3.391 -11.434 -2.089 1.00 96.12 185 PHE A N 1
ATOM 1506 C CA . PHE A 1 185 ? 4.210 -12.515 -1.547 1.00 96.12 185 PHE A CA 1
ATOM 1507 C C . PHE A 1 185 ? 4.711 -13.473 -2.616 1.00 96.12 185 PHE A C 1
ATOM 1509 O O . PHE A 1 185 ? 5.696 -14.159 -2.365 1.00 96.12 185 PHE A O 1
ATOM 1516 N N . ASP A 1 186 ? 4.062 -13.542 -3.775 1.00 96.38 186 ASP A N 1
ATOM 1517 C CA . ASP A 1 186 ? 4.622 -14.270 -4.911 1.00 96.38 186 ASP A CA 1
ATOM 1518 C C . ASP A 1 186 ? 5.694 -13.425 -5.604 1.00 96.38 186 ASP A C 1
ATOM 1520 O O . ASP A 1 186 ? 6.762 -13.945 -5.907 1.00 96.38 186 ASP A O 1
ATOM 1524 N N . PHE A 1 187 ? 5.488 -12.109 -5.707 1.00 94.25 187 PHE A N 1
ATOM 1525 C CA . PHE A 1 187 ? 6.502 -11.173 -6.186 1.00 94.25 187 PHE A CA 1
ATOM 1526 C C . PHE A 1 187 ? 7.779 -11.215 -5.343 1.00 94.25 187 PHE A C 1
ATOM 1528 O O . PHE A 1 187 ? 8.857 -11.353 -5.905 1.00 94.25 187 PHE A O 1
ATOM 1535 N N . ILE A 1 188 ? 7.678 -11.170 -4.010 1.00 92.25 188 ILE A N 1
ATOM 1536 C CA . ILE A 1 188 ? 8.848 -11.281 -3.121 1.00 92.25 188 ILE A CA 1
ATOM 1537 C C . ILE A 1 188 ? 9.602 -12.593 -3.351 1.00 92.25 188 ILE A C 1
ATOM 1539 O O . ILE A 1 188 ? 10.824 -12.583 -3.449 1.00 92.25 188 ILE A O 1
ATOM 1543 N N . LYS A 1 189 ? 8.888 -13.722 -3.475 1.00 91.06 189 LYS A N 1
ATOM 1544 C CA . LYS A 1 189 ? 9.533 -15.017 -3.737 1.00 91.06 189 LYS A CA 1
ATOM 1545 C C . LYS A 1 189 ? 10.296 -15.009 -5.055 1.00 91.06 189 LYS A C 1
ATOM 1547 O O . LYS A 1 189 ? 11.375 -15.573 -5.098 1.00 91.06 189 LYS A O 1
ATOM 1552 N N . GLU A 1 190 ? 9.737 -14.419 -6.111 1.00 88.88 190 GLU A N 1
ATOM 1553 C CA . GLU A 1 190 ? 10.414 -14.306 -7.410 1.00 88.88 190 GLU A CA 1
ATOM 1554 C C . GLU A 1 190 ? 11.578 -13.308 -7.377 1.00 88.88 190 GLU A C 1
ATOM 1556 O O . GLU A 1 190 ? 12.565 -13.499 -8.078 1.00 88.88 190 GLU A O 1
ATOM 1561 N N . TYR A 1 191 ? 11.473 -12.261 -6.558 1.00 82.50 191 TYR A N 1
ATOM 1562 C CA . TYR A 1 191 ? 12.489 -11.220 -6.409 1.00 82.50 191 TYR A CA 1
ATOM 1563 C C . TYR A 1 191 ? 13.731 -11.688 -5.634 1.00 82.50 191 TYR A C 1
ATOM 1565 O O . TYR A 1 191 ? 14.830 -11.197 -5.888 1.00 82.50 191 TYR A O 1
ATOM 1573 N N . ASP A 1 192 ? 13.566 -12.624 -4.696 1.00 79.81 192 ASP A N 1
ATOM 1574 C CA . ASP A 1 192 ? 14.648 -13.151 -3.852 1.00 79.81 192 ASP A CA 1
ATOM 1575 C C . ASP A 1 192 ? 15.449 -14.315 -4.485 1.00 79.81 192 ASP A C 1
ATOM 1577 O O . ASP A 1 192 ? 16.416 -14.779 -3.871 1.00 79.81 192 ASP A O 1
ATOM 1581 N N . VAL A 1 193 ? 15.061 -14.802 -5.673 1.00 62.62 193 VAL A N 1
ATOM 1582 C CA . VAL A 1 193 ? 15.740 -15.891 -6.419 1.00 62.62 193 VAL A CA 1
ATOM 1583 C C . VAL A 1 193 ? 16.928 -15.362 -7.217 1.00 62.62 193 VAL A C 1
ATOM 1585 O O . VAL A 1 193 ? 17.996 -16.016 -7.155 1.00 62.62 193 VAL A O 1
#

Foldseek 3Di:
DQPVQDDPVLVVLVVLVVVLVVVVVPDQKAFPVCLVVNLVPRDHPLSNQLSVCLQVPHDQQVSLCVSAPDDPHSNVCNVQNPFDFDADDPDDQPGWGAHPVRFTEGEAEDGQWDFDWDADPVRDTHTGMTGGDDDDCVVCQVVLLVVLVVVRHQKYWYDNLFKIFIDGSVDDSVRNGGPDIDGNVVVVVVVVD

Radius of gyration: 17.43 Å; Cα contacts (8 Å, |Δi|>4): 288; chains: 1; bounding box: 48×35×47 Å